Protein AF-A0A5E4B3Q3-F1 (afdb_monomer)

Secondary structure (DSSP, 8-state):
---SGGGS-----------SSTT--EEE-TTT--EEESSTTT--THHHHSPP--GGGTTTS--GGGEEEPPP------------------------SSSSTTTT-SEEE-PPP-TT---EEEEE-TTSTTTTHHHHHHHHHHHS-GGGEEETTTS-HHHHHHHHTT-TT-EEEEE-STTS---

pLDDT: mean 72.69, std 21.36, range [29.62, 97.56]

Foldseek 3Di:
DDDDPPPQPPPPPPPPPPDPDPAFDWDAHLQQRDIWGPDPVGDDVVVVVDDDCSHPCNQAAQDPVQKAFDDQPPPPDPDDDDDDDDDDDDDDDDPPDPPVLCNPDRIAGHDDDDPSHQHEAEEFACPADPRCSVVVQVVCVRHYPNLRYHHCVPDNCVVSCSRCVPPPNYHYYYDHDPPRDDD

Radius of gyration: 22.4 Å; Cα contacts (8 Å, |Δi|>4): 196; chains: 1; bounding box: 70×51×52 Å

InterPro domains:
  IPR001206 Diacylglycerol kinase, catalytic domain [PF00781] (119-182)
  IPR001206 Diacylglycerol kinase, catalytic domain [PS50146] (115-183)
  IPR001206 Diacylglycerol kinase, catalytic domain [SM00046] (119-183)
  IPR016064 NAD kinase/diacylglycerol kinase-like domain superfamily [SSF111331] (117-181)
  IPR017438 Inorganic polyphosphate/ATP-NAD kinase, N-terminal [G3DSA:3.40.50.10330] (116-183)
  IPR037607 Diacylglycerol kinase [PTHR11255] (15-182)

Mean predicted aligned error: 14.37 Å

Solvent-accessible surface area (backbone atoms only — not comparable to full-atom values): 11992 Å² total; per-residue (Å²): 144,84,85,79,74,80,74,75,68,63,77,65,83,78,78,77,76,91,59,100,58,102,79,77,58,65,53,62,42,82,59,48,64,53,68,42,51,71,41,80,94,69,42,63,68,68,75,70,73,51,82,82,74,33,38,98,51,38,44,35,36,68,55,75,88,28,56,43,74,49,79,78,81,81,79,74,77,94,76,79,91,75,92,80,90,82,90,83,91,76,94,73,86,84,90,69,81,68,74,70,83,55,78,81,51,69,54,46,64,54,71,75,95,51,94,81,42,41,30,49,39,37,38,26,29,37,76,24,74,86,52,47,22,49,58,52,46,52,51,47,40,54,72,37,41,54,92,35,50,42,51,53,82,82,47,66,67,65,65,58,51,64,55,47,64,80,43,68,63,61,40,79,46,80,47,56,46,95,78,69,73,74,135

Nearest PDB structures (foldseek):
  6b91-assembly1_A  TM=2.493E-01  e=7.897E+00  Homo sapiens

Organism: Marmota monax (NCBI:txid9995)

Sequence (183 aa):
MNGKRKKYLRMGFQQKFSFHSKEIVAISCSWCKQAFHNKVTCFMLHHIEEPCSLGAHAAVIVPPTWIIKVKKPQNSLKASNRKKKRTSFKRKASKRGTEQENKGRPFVIKPISSPLMKPLLVFVNPKSGGNQGTKVLQMFMWYLNPRQVFDLSQEGPKDALELYRKVPNLRILACGGDGTVGP

Structure (mmCIF, N/CA/C/O backbone):
data_AF-A0A5E4B3Q3-F1
#
_entry.id   AF-A0A5E4B3Q3-F1
#
loop_
_atom_site.group_PDB
_atom_site.id
_atom_site.type_symbol
_atom_site.label_atom_id
_atom_site.label_alt_id
_atom_site.label_comp_id
_atom_site.label_asym_id
_atom_site.label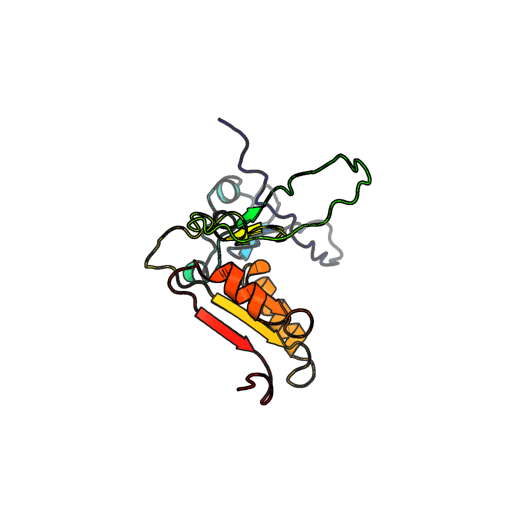_entity_id
_atom_site.label_seq_id
_atom_site.pdbx_PDB_ins_code
_atom_site.Cartn_x
_atom_site.Cartn_y
_atom_site.Cartn_z
_atom_site.occupancy
_atom_site.B_iso_or_equiv
_atom_site.auth_seq_id
_atom_site.auth_comp_id
_atom_site.auth_asym_id
_atom_site.auth_atom_id
_atom_site.pdbx_PDB_model_num
ATOM 1 N N . MET A 1 1 ? -8.711 11.446 -29.517 1.00 32.00 1 MET A N 1
ATOM 2 C CA . MET A 1 1 ? -8.702 10.582 -28.308 1.00 32.00 1 MET A CA 1
ATOM 3 C C . MET A 1 1 ? -7.276 10.197 -27.879 1.00 32.00 1 MET A C 1
ATOM 5 O O . MET A 1 1 ? -7.030 9.064 -27.494 1.00 32.00 1 MET A O 1
ATOM 9 N N . ASN A 1 2 ? -6.343 11.156 -27.846 1.00 30.94 2 ASN A N 1
ATOM 10 C CA . ASN A 1 2 ? -4.940 10.940 -27.475 1.00 30.94 2 ASN A CA 1
ATOM 11 C C . ASN A 1 2 ? -4.611 11.827 -26.270 1.00 30.94 2 ASN A C 1
ATOM 13 O O . ASN A 1 2 ? -4.795 13.035 -26.355 1.00 30.94 2 ASN A O 1
ATOM 17 N N . GLY A 1 3 ? -4.177 11.257 -25.137 1.00 29.62 3 GLY A N 1
ATOM 18 C CA . GLY A 1 3 ? -3.727 12.098 -24.013 1.00 29.62 3 GLY A CA 1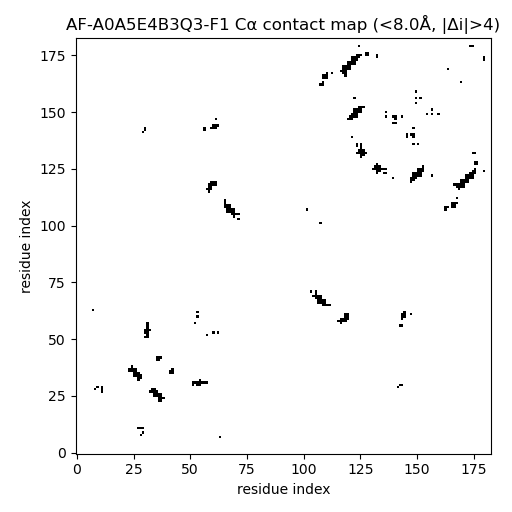
ATOM 19 C C . GLY A 1 3 ? -3.746 11.529 -22.591 1.00 29.62 3 GLY A C 1
ATOM 20 O O . GLY A 1 3 ? -3.470 12.279 -21.659 1.00 29.62 3 GLY A O 1
ATOM 21 N N . LYS A 1 4 ? -4.050 10.243 -22.354 1.00 35.03 4 LYS A N 1
ATOM 22 C CA . LYS A 1 4 ? -4.110 9.704 -20.971 1.00 35.03 4 LYS A CA 1
ATOM 23 C C . LYS A 1 4 ? -2.884 8.901 -20.504 1.00 35.03 4 LYS A C 1
ATOM 25 O O . LYS A 1 4 ? -2.822 8.566 -19.325 1.00 35.03 4 LYS A O 1
ATOM 30 N N . ARG A 1 5 ? -1.885 8.628 -21.356 1.00 45.47 5 ARG A N 1
ATOM 31 C CA . ARG A 1 5 ? -0.799 7.673 -21.026 1.00 45.47 5 ARG A CA 1
ATOM 32 C C . ARG A 1 5 ? 0.439 8.249 -20.320 1.00 45.47 5 ARG A C 1
ATOM 34 O O . ARG A 1 5 ? 1.125 7.501 -19.641 1.00 45.47 5 ARG A O 1
ATOM 41 N N . LYS A 1 6 ? 0.691 9.566 -20.341 1.00 34.88 6 LYS A N 1
ATOM 42 C CA . LYS A 1 6 ? 1.879 10.152 -19.666 1.00 34.88 6 LYS A CA 1
ATOM 43 C C . LYS A 1 6 ? 1.815 10.185 -18.126 1.00 34.88 6 LYS A C 1
ATOM 45 O O . LYS A 1 6 ? 2.775 10.605 -17.494 1.00 34.88 6 LYS A O 1
ATOM 50 N N . LYS A 1 7 ? 0.706 9.779 -17.490 1.00 39.47 7 LYS A N 1
ATOM 51 C CA . LYS A 1 7 ? 0.458 10.069 -16.059 1.00 39.47 7 LYS A CA 1
ATOM 52 C C . LYS A 1 7 ? 0.839 8.961 -15.070 1.00 39.47 7 LYS A C 1
ATOM 54 O O . LYS A 1 7 ? 0.778 9.209 -13.868 1.00 39.47 7 LYS A O 1
ATOM 59 N N . TYR A 1 8 ? 1.220 7.777 -15.550 1.00 42.59 8 TYR A N 1
ATOM 60 C CA . TYR A 1 8 ? 1.572 6.636 -14.688 1.00 42.59 8 TYR A CA 1
ATOM 61 C C . TYR A 1 8 ? 3.045 6.234 -14.739 1.00 42.59 8 TYR A C 1
ATOM 63 O O . TYR A 1 8 ? 3.468 5.419 -13.922 1.00 42.59 8 TYR A O 1
ATOM 71 N N . LEU A 1 9 ? 3.845 6.893 -15.582 1.00 39.56 9 LEU A N 1
ATOM 72 C CA . LEU A 1 9 ? 5.272 7.024 -15.327 1.00 39.56 9 LEU A CA 1
ATOM 73 C C . LEU A 1 9 ? 5.415 8.000 -14.151 1.00 39.56 9 LEU A C 1
ATOM 75 O O . LEU A 1 9 ? 5.628 9.200 -14.325 1.00 39.56 9 LEU A O 1
ATOM 79 N N . ARG A 1 10 ? 5.196 7.519 -12.921 1.00 40.25 10 ARG A N 1
ATOM 80 C CA . ARG A 1 10 ? 5.721 8.244 -11.765 1.00 40.25 10 ARG A CA 1
ATOM 81 C C . ARG A 1 10 ? 7.220 8.297 -12.026 1.00 40.25 10 ARG A C 1
ATOM 83 O O . ARG A 1 10 ? 7.813 7.235 -12.200 1.00 40.25 10 ARG A O 1
ATOM 90 N N . MET A 1 11 ? 7.785 9.504 -12.139 1.00 37.53 11 MET A N 1
ATOM 91 C CA . MET A 1 11 ? 9.234 9.679 -12.164 1.00 37.53 11 MET A CA 1
ATOM 92 C C . MET A 1 11 ? 9.794 8.763 -11.090 1.00 37.53 11 MET A C 1
ATOM 94 O O . MET A 1 11 ? 9.414 8.886 -9.919 1.00 37.53 11 MET A O 1
ATOM 98 N N . GLY A 1 12 ? 10.579 7.781 -11.530 1.00 33.81 12 GLY A N 1
ATOM 99 C CA . GLY A 1 12 ? 11.264 6.882 -10.631 1.00 33.81 12 GLY A CA 1
ATOM 100 C C . GLY A 1 12 ? 11.937 7.737 -9.575 1.00 33.81 12 GLY A C 1
ATOM 101 O O . GLY A 1 12 ? 12.500 8.792 -9.878 1.00 33.81 12 GLY A O 1
ATOM 102 N N . PHE A 1 13 ? 11.823 7.301 -8.328 1.00 37.91 13 PHE A N 1
ATOM 103 C CA . PHE A 1 13 ? 12.789 7.669 -7.315 1.00 37.91 13 PHE A CA 1
ATOM 104 C C . PHE A 1 13 ? 14.156 7.425 -7.962 1.00 37.91 13 PHE A C 1
ATOM 106 O O . PHE A 1 13 ? 14.503 6.273 -8.223 1.00 37.91 13 PHE A O 1
ATOM 113 N N . GLN A 1 14 ? 14.840 8.495 -8.383 1.00 34.84 14 GLN A N 1
ATOM 114 C CA . GLN A 1 14 ? 16.158 8.374 -8.982 1.00 34.84 14 GLN A CA 1
ATOM 115 C C . GLN A 1 14 ? 17.069 7.874 -7.872 1.00 34.84 14 GLN A C 1
ATOM 117 O O . GLN A 1 14 ? 17.613 8.663 -7.103 1.00 34.84 14 GLN A O 1
ATOM 122 N N . GLN A 1 15 ? 17.229 6.558 -7.769 1.00 42.34 15 GLN A N 1
ATOM 123 C CA . GLN A 1 15 ? 18.429 6.023 -7.162 1.00 42.34 15 GLN A CA 1
ATOM 124 C C . GLN A 1 15 ? 19.555 6.362 -8.131 1.00 42.34 15 GLN A C 1
ATOM 126 O O . GLN A 1 15 ? 19.786 5.675 -9.124 1.00 42.34 15 GLN A O 1
ATOM 131 N N . LYS A 1 16 ? 20.184 7.513 -7.880 1.00 31.38 16 LYS A N 1
ATOM 132 C CA . LYS A 1 16 ? 21.461 7.878 -8.476 1.00 31.38 16 LYS A CA 1
ATOM 133 C C . LYS A 1 16 ? 22.477 6.869 -7.957 1.00 31.38 16 LYS A C 1
ATOM 135 O O . LYS A 1 16 ? 23.028 7.043 -6.874 1.00 31.38 16 LYS A O 1
ATOM 140 N N . PHE A 1 17 ? 22.687 5.795 -8.703 1.00 39.31 17 PHE A N 1
ATOM 141 C CA . PHE A 1 17 ? 23.877 4.989 -8.520 1.00 39.31 17 PHE A CA 1
ATOM 142 C C . PHE A 1 17 ? 25.062 5.842 -8.981 1.00 39.31 17 PHE A C 1
ATOM 144 O O . PHE A 1 17 ? 25.150 6.214 -10.150 1.00 39.31 17 PHE A O 1
ATOM 151 N N . SER A 1 18 ? 25.923 6.230 -8.040 1.00 36.22 18 SER A N 1
ATOM 152 C CA . SER A 1 18 ? 27.172 6.925 -8.343 1.00 36.22 18 SER A CA 1
ATOM 153 C C . SER A 1 18 ? 28.165 5.901 -8.889 1.00 36.22 18 SER A C 1
ATOM 155 O O . SER A 1 18 ? 28.962 5.341 -8.142 1.00 36.22 18 SER A O 1
ATOM 157 N N . PHE A 1 19 ? 28.072 5.606 -10.185 1.00 40.09 19 PHE A N 1
ATOM 158 C CA . PHE A 1 19 ? 29.111 4.882 -10.909 1.00 40.09 19 PHE A CA 1
ATOM 159 C C . PHE A 1 19 ? 29.899 5.872 -11.764 1.00 40.09 19 PHE A C 1
ATOM 161 O O . PHE A 1 19 ? 29.334 6.753 -12.408 1.00 40.09 19 PHE A O 1
ATOM 168 N N . HIS A 1 20 ? 31.221 5.719 -11.757 1.00 43.81 20 HIS A N 1
ATOM 169 C CA . HIS A 1 20 ? 32.193 6.565 -12.456 1.00 43.81 20 HIS A CA 1
ATOM 170 C C . HIS A 1 20 ? 32.170 6.422 -13.998 1.00 43.81 20 HIS A C 1
ATOM 172 O O . HIS A 1 20 ? 33.133 6.779 -14.669 1.00 43.81 20 HIS A O 1
ATOM 178 N N . SER A 1 21 ? 31.072 5.952 -14.595 1.00 45.47 21 SER A N 1
ATOM 179 C CA . SER A 1 21 ? 30.890 5.873 -16.047 1.00 45.47 21 SER A CA 1
ATOM 180 C C . SER A 1 21 ? 29.489 6.354 -16.441 1.00 45.47 21 SER A C 1
ATOM 182 O O . SER A 1 21 ? 28.465 5.866 -15.967 1.00 45.47 21 SER A O 1
ATOM 184 N N . LYS A 1 22 ? 29.432 7.361 -17.318 1.00 53.50 22 LYS A N 1
ATOM 185 C CA . LYS A 1 22 ? 28.210 8.075 -17.738 1.00 53.50 22 LYS A CA 1
ATOM 186 C C . LYS A 1 22 ? 27.281 7.272 -18.679 1.00 53.50 22 LYS A C 1
ATOM 188 O O . LYS A 1 22 ? 26.536 7.883 -19.435 1.00 53.50 22 LYS A O 1
ATOM 193 N N . GLU A 1 23 ? 27.277 5.937 -18.656 1.00 52.97 23 GLU A N 1
ATOM 194 C CA . GLU A 1 23 ? 26.640 5.140 -19.729 1.00 52.97 23 GLU A CA 1
ATOM 195 C C . GLU A 1 23 ? 25.655 4.039 -19.309 1.00 52.97 23 GLU A C 1
ATOM 197 O O . GLU A 1 23 ? 25.246 3.235 -20.144 1.00 52.97 23 GLU A O 1
ATOM 202 N N . ILE A 1 24 ? 25.168 4.017 -18.066 1.00 52.38 24 ILE A N 1
ATOM 203 C CA . ILE A 1 24 ? 24.063 3.110 -17.704 1.00 52.38 24 ILE A CA 1
ATOM 204 C C . ILE A 1 24 ? 22.918 3.909 -17.093 1.00 52.38 24 ILE A C 1
ATOM 206 O O . ILE A 1 24 ? 22.708 3.947 -15.883 1.00 52.38 24 ILE A O 1
ATOM 210 N N . VAL A 1 25 ? 22.144 4.564 -17.957 1.00 62.56 25 VAL A N 1
ATOM 211 C CA . VAL A 1 25 ? 20.796 5.002 -17.592 1.00 62.56 25 VAL A CA 1
ATOM 212 C C . VAL A 1 25 ? 19.892 3.786 -17.807 1.00 62.56 25 VAL A C 1
ATOM 214 O O . VAL A 1 25 ? 19.835 3.249 -18.907 1.00 62.56 25 VAL A O 1
ATOM 217 N N . ALA A 1 26 ? 19.228 3.287 -16.768 1.00 68.44 26 ALA A N 1
ATOM 218 C CA . ALA A 1 26 ? 18.241 2.215 -16.888 1.00 68.44 26 ALA A CA 1
ATOM 219 C C . ALA A 1 26 ? 16.840 2.788 -16.660 1.00 68.44 26 ALA A C 1
ATOM 221 O O . ALA A 1 26 ? 16.635 3.598 -15.752 1.00 68.44 26 A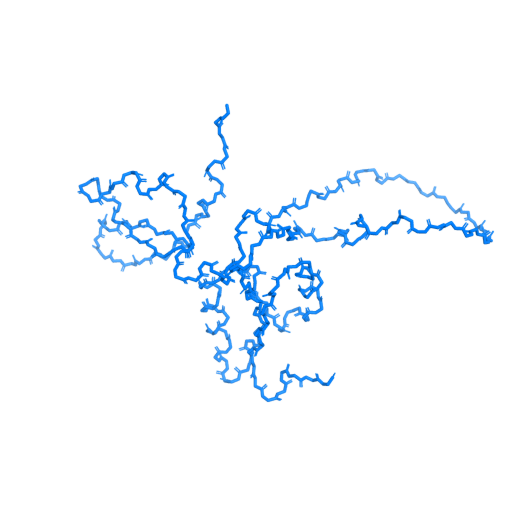LA A O 1
ATOM 222 N N . ILE A 1 27 ? 15.871 2.375 -17.475 1.00 79.12 27 ILE A N 1
ATOM 223 C CA . ILE A 1 27 ? 14.455 2.677 -17.245 1.00 79.12 27 ILE A CA 1
ATOM 224 C C . ILE A 1 27 ? 13.847 1.481 -16.525 1.00 79.12 27 ILE A C 1
ATOM 226 O O . ILE A 1 27 ? 13.882 0.370 -17.046 1.00 79.12 27 ILE A O 1
ATOM 230 N N . SER A 1 28 ? 13.280 1.702 -15.339 1.00 84.06 28 SER A N 1
ATOM 231 C CA . SER A 1 28 ? 12.615 0.658 -14.560 1.00 84.06 28 SER A CA 1
ATOM 232 C C . SER A 1 28 ? 11.149 0.987 -14.297 1.00 84.06 28 SER A C 1
ATOM 234 O O . SER A 1 28 ? 10.775 2.126 -13.996 1.00 84.06 28 SER A O 1
ATOM 236 N N . CYS A 1 29 ? 10.290 -0.025 -14.402 1.00 84.81 29 CYS A N 1
ATOM 237 C CA . CYS A 1 29 ? 8.883 0.114 -14.059 1.00 84.81 29 CYS A CA 1
ATOM 238 C C . CYS A 1 29 ? 8.686 -0.050 -12.550 1.00 84.81 29 CYS A C 1
ATOM 240 O O . CYS A 1 29 ? 9.024 -1.079 -11.964 1.00 84.81 29 CYS A O 1
ATOM 242 N N . SER A 1 30 ? 8.056 0.937 -11.909 1.00 84.50 30 SER A N 1
ATOM 243 C CA . SER A 1 30 ? 7.796 0.890 -10.466 1.00 84.50 30 SER A CA 1
ATOM 244 C C . SER A 1 30 ? 6.855 -0.242 -10.037 1.00 84.50 30 SER A C 1
ATOM 246 O O . SER A 1 30 ? 6.865 -0.580 -8.859 1.00 84.50 30 SER A O 1
ATOM 248 N N . TRP A 1 31 ? 6.074 -0.829 -10.949 1.00 87.19 31 TRP A N 1
ATOM 249 C CA . TRP A 1 31 ? 5.088 -1.869 -10.636 1.00 87.19 31 TRP A CA 1
ATOM 250 C C . TRP A 1 31 ? 5.607 -3.272 -10.947 1.00 87.19 31 TRP A C 1
ATOM 252 O O . TRP A 1 31 ? 5.830 -4.048 -10.026 1.00 87.19 31 TRP A O 1
ATOM 262 N N . CYS A 1 32 ? 5.874 -3.581 -12.222 1.00 87.25 32 CYS A N 1
ATOM 263 C CA . CYS A 1 32 ? 6.339 -4.915 -12.621 1.00 87.25 32 CYS A CA 1
ATOM 264 C C . CYS A 1 32 ? 7.832 -5.167 -12.372 1.00 87.25 32 CYS A C 1
ATOM 266 O O . CYS A 1 32 ? 8.278 -6.296 -12.539 1.00 87.25 32 CYS A O 1
ATOM 268 N N . LYS A 1 33 ? 8.601 -4.138 -11.988 1.00 87.12 33 LYS A N 1
ATOM 269 C CA . LYS A 1 33 ? 10.044 -4.202 -11.686 1.00 87.12 33 LYS A CA 1
ATOM 270 C C . LYS A 1 33 ? 10.958 -4.574 -12.854 1.00 87.12 33 LYS A C 1
ATOM 272 O O . LYS A 1 33 ? 12.163 -4.666 -12.655 1.00 87.12 33 LYS A O 1
ATOM 277 N N . GLN A 1 34 ? 10.422 -4.711 -14.064 1.00 84.38 34 GLN A N 1
ATOM 278 C CA . GLN A 1 34 ? 11.239 -4.848 -15.266 1.00 84.38 34 GLN A CA 1
ATOM 279 C C . GLN A 1 34 ? 12.114 -3.605 -15.444 1.00 84.38 34 GLN A C 1
ATOM 281 O O . GLN A 1 34 ? 11.654 -2.475 -15.231 1.00 84.38 34 GLN A O 1
ATOM 286 N N . ALA A 1 35 ? 13.368 -3.833 -15.816 1.00 83.75 35 ALA A N 1
ATOM 287 C CA . ALA A 1 35 ? 14.356 -2.804 -16.077 1.00 83.75 35 ALA A CA 1
ATOM 288 C C . ALA A 1 35 ? 14.960 -3.027 -17.462 1.00 83.75 35 ALA A C 1
ATOM 290 O O . ALA A 1 35 ? 15.247 -4.158 -17.849 1.00 83.75 35 ALA A O 1
ATOM 291 N N . PHE A 1 36 ? 15.151 -1.934 -18.190 1.00 80.12 36 PHE A N 1
ATOM 292 C CA . PHE A 1 36 ? 15.695 -1.930 -19.540 1.00 80.12 36 PHE A CA 1
ATOM 293 C C . PHE A 1 36 ? 16.858 -0.949 -19.614 1.00 80.12 36 PHE A C 1
ATOM 295 O O . PHE A 1 36 ? 16.824 0.119 -18.993 1.00 80.12 36 PHE A O 1
ATOM 302 N N . HIS A 1 37 ? 17.879 -1.282 -20.398 1.00 78.81 37 HIS A N 1
ATOM 303 C CA . HIS A 1 37 ? 18.958 -0.347 -20.694 1.00 78.81 37 HIS A CA 1
ATOM 304 C C . HIS A 1 37 ? 18.436 0.783 -21.584 1.00 78.81 37 HIS A C 1
ATOM 306 O O . HIS A 1 37 ? 17.830 0.527 -22.620 1.00 78.81 37 HIS A O 1
ATOM 312 N N . ASN A 1 38 ? 18.704 2.035 -21.216 1.00 71.94 38 ASN A N 1
ATOM 313 C CA . ASN A 1 38 ? 18.340 3.228 -21.989 1.00 71.94 38 ASN A CA 1
ATOM 314 C C . ASN A 1 38 ? 19.350 3.499 -23.124 1.00 71.94 38 ASN A C 1
ATOM 316 O O . ASN A 1 38 ? 19.764 4.637 -23.344 1.00 71.94 38 ASN A O 1
ATOM 320 N N . LYS A 1 39 ? 19.813 2.443 -23.801 1.00 73.25 39 LYS A N 1
ATOM 321 C CA . LYS A 1 39 ? 20.693 2.528 -24.973 1.00 73.25 39 LYS A CA 1
ATOM 322 C C . LYS A 1 39 ? 19.918 2.010 -26.169 1.00 73.25 39 LYS A C 1
ATOM 324 O O . LYS A 1 39 ? 19.396 0.905 -26.105 1.00 73.25 39 LYS A O 1
ATOM 329 N N . VAL A 1 40 ? 19.876 2.781 -27.253 1.00 70.88 40 VAL A N 1
ATOM 330 C CA . VAL A 1 40 ? 19.057 2.505 -28.452 1.00 70.88 40 VAL A CA 1
ATOM 331 C C . VAL A 1 40 ? 19.235 1.074 -28.983 1.00 70.88 40 VAL A C 1
ATOM 333 O O . VAL A 1 40 ? 18.267 0.459 -29.408 1.00 70.88 40 VAL A O 1
ATOM 336 N N . THR A 1 41 ? 20.435 0.497 -28.871 1.00 69.00 41 THR A N 1
ATOM 337 C CA . THR A 1 41 ? 20.751 -0.878 -29.307 1.00 69.00 41 THR A CA 1
ATOM 338 C C . THR A 1 41 ? 20.077 -1.980 -28.487 1.00 69.00 41 THR A C 1
ATOM 340 O O . THR A 1 41 ? 19.960 -3.107 -28.950 1.00 69.00 41 THR A O 1
ATOM 343 N N . CYS A 1 42 ? 19.665 -1.682 -27.258 1.00 65.62 42 CYS A N 1
ATOM 344 C CA . CYS A 1 42 ? 19.029 -2.625 -26.334 1.00 65.62 42 CYS A CA 1
ATOM 345 C C . CYS A 1 42 ? 17.635 -2.149 -25.887 1.00 65.62 42 CYS A C 1
ATOM 347 O O . CYS A 1 42 ? 16.971 -2.818 -25.096 1.00 65.62 42 CYS A O 1
ATOM 349 N N . PHE A 1 43 ? 17.204 -0.981 -26.363 1.00 71.06 43 PHE A N 1
ATOM 350 C CA . PHE A 1 43 ? 15.998 -0.293 -25.933 1.00 71.06 43 PHE A CA 1
ATOM 351 C C . PHE A 1 43 ? 14.893 -0.465 -26.971 1.00 71.06 43 PHE A C 1
ATOM 353 O O . PHE A 1 43 ? 14.802 0.288 -27.939 1.00 71.06 43 PHE A O 1
ATOM 360 N N . MET A 1 44 ? 14.028 -1.455 -26.761 1.00 65.94 44 MET A N 1
ATOM 361 C CA . MET A 1 44 ? 12.842 -1.628 -27.596 1.00 65.94 44 MET A CA 1
ATOM 362 C C . MET A 1 44 ? 11.704 -0.757 -27.066 1.00 65.94 44 MET A C 1
ATOM 364 O O . MET A 1 44 ? 11.110 -1.058 -26.031 1.00 65.94 44 MET A O 1
ATOM 368 N N . LEU A 1 45 ? 11.391 0.320 -27.795 1.00 67.06 45 LEU A N 1
ATOM 369 C CA . LEU A 1 45 ? 10.341 1.284 -27.438 1.00 67.06 45 LEU A CA 1
ATOM 370 C C . LEU A 1 45 ? 8.981 0.602 -27.185 1.00 67.06 45 LEU A C 1
ATOM 372 O O . LEU A 1 45 ? 8.242 1.012 -26.293 1.00 67.06 45 LEU A O 1
ATOM 376 N N . HIS A 1 46 ? 8.691 -0.479 -27.918 1.00 63.97 46 HIS A N 1
ATOM 377 C CA . HIS A 1 46 ? 7.438 -1.234 -27.821 1.00 63.97 46 HIS A CA 1
ATOM 378 C C . HIS A 1 46 ? 7.166 -1.765 -26.402 1.00 63.97 46 HIS A C 1
ATOM 380 O O . HIS A 1 46 ? 6.030 -1.736 -25.935 1.00 63.97 46 HIS A O 1
ATOM 386 N N . HIS A 1 47 ? 8.212 -2.143 -25.656 1.00 66.00 47 HIS A N 1
ATOM 387 C CA . HIS A 1 47 ? 8.075 -2.621 -24.274 1.00 66.00 47 HIS A CA 1
ATOM 388 C C . HIS A 1 47 ? 7.608 -1.535 -23.288 1.00 66.00 47 HIS A C 1
ATOM 390 O O . HIS A 1 47 ? 7.146 -1.851 -22.194 1.00 66.00 47 HIS A O 1
ATOM 396 N N . ILE A 1 48 ? 7.721 -0.250 -23.646 1.00 67.50 48 ILE A N 1
ATOM 397 C CA . ILE A 1 48 ? 7.225 0.872 -22.829 1.00 67.50 48 ILE A CA 1
ATOM 398 C C . ILE A 1 48 ? 5.790 1.251 -23.205 1.00 67.50 48 ILE A C 1
ATOM 400 O O . ILE A 1 48 ? 5.069 1.832 -22.388 1.00 67.50 48 ILE A O 1
ATOM 404 N N . GLU A 1 49 ? 5.363 0.946 -24.428 1.00 68.38 49 GLU A N 1
ATOM 405 C CA . GLU A 1 49 ? 4.014 1.261 -24.900 1.00 68.38 49 GLU A CA 1
ATOM 406 C C . GLU A 1 49 ? 2.965 0.252 -24.423 1.00 68.38 49 GLU A C 1
ATOM 408 O O . GLU A 1 49 ? 1.779 0.597 -24.318 1.00 68.38 49 GLU A O 1
ATOM 413 N N . GLU A 1 50 ? 3.400 -0.961 -24.082 1.00 76.88 50 GLU A N 1
ATOM 414 C CA . GLU A 1 50 ? 2.544 -2.008 -23.543 1.00 76.88 50 GLU A CA 1
ATOM 415 C C . GLU A 1 50 ? 2.011 -1.687 -22.135 1.00 76.88 50 GLU A C 1
ATOM 417 O O . GLU A 1 50 ? 2.690 -1.080 -21.296 1.00 76.88 50 GLU A O 1
ATOM 422 N N . PRO A 1 51 ? 0.762 -2.088 -21.834 1.00 79.88 51 PRO A N 1
ATOM 423 C CA . PRO A 1 51 ? 0.205 -1.914 -20.505 1.00 79.88 51 PRO A CA 1
ATOM 424 C C . PRO A 1 51 ? 0.980 -2.764 -19.492 1.00 79.88 51 PRO A C 1
ATOM 426 O O . PRO A 1 51 ? 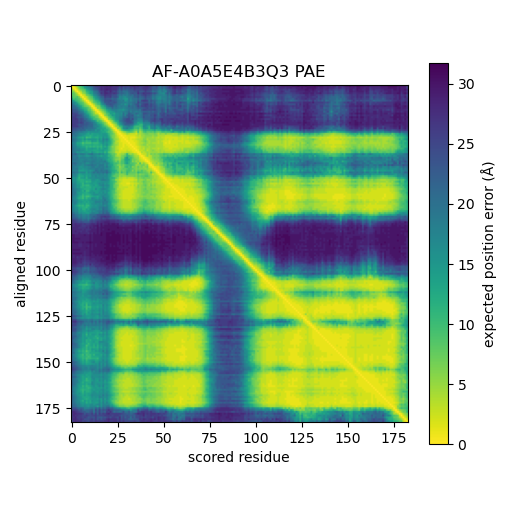1.122 -3.973 -19.638 1.00 79.88 51 PRO A O 1
ATOM 429 N N . CYS A 1 52 ? 1.437 -2.133 -18.410 1.00 85.88 52 CYS A N 1
ATOM 430 C CA . CYS A 1 52 ? 2.122 -2.847 -17.340 1.00 85.88 52 CYS A CA 1
ATOM 431 C C . CYS A 1 52 ? 1.204 -3.905 -16.703 1.00 85.88 52 CYS A C 1
ATOM 433 O O . CYS A 1 52 ? 0.133 -3.579 -16.191 1.00 85.88 52 CYS A O 1
ATOM 435 N N . SER A 1 53 ? 1.682 -5.148 -16.640 1.00 88.62 53 SER A N 1
ATOM 436 C CA . SER A 1 53 ? 0.997 -6.282 -16.007 1.00 88.62 53 SER A CA 1
ATOM 437 C C . SER A 1 53 ? 1.049 -6.280 -14.473 1.00 88.62 53 SER A C 1
ATOM 439 O O . SER A 1 53 ? 0.572 -7.220 -13.852 1.00 88.62 53 SER A O 1
ATOM 441 N N . LEU A 1 54 ? 1.663 -5.263 -13.849 1.00 87.94 54 LEU A N 1
ATOM 442 C CA . LEU A 1 54 ? 1.984 -5.184 -12.411 1.00 87.94 54 LEU A CA 1
ATOM 443 C C . LEU A 1 54 ? 2.952 -6.276 -11.896 1.00 87.94 54 LEU A C 1
ATOM 445 O O . LEU A 1 54 ? 3.351 -6.232 -10.734 1.00 87.94 54 LEU A O 1
ATOM 449 N N . GLY A 1 55 ? 3.402 -7.195 -12.757 1.00 90.75 55 GLY A N 1
ATOM 450 C CA . GLY A 1 55 ? 4.403 -8.219 -12.445 1.00 90.75 55 GLY A CA 1
ATOM 451 C C . GLY A 1 55 ? 3.904 -9.313 -11.496 1.00 90.75 55 GLY A C 1
ATOM 452 O O . GLY A 1 55 ? 2.706 -9.537 -11.353 1.00 90.75 55 GLY A O 1
ATOM 453 N N . ALA A 1 56 ? 4.838 -9.994 -10.824 1.00 91.88 56 ALA A N 1
ATOM 454 C CA . ALA A 1 56 ? 4.554 -11.160 -9.976 1.00 91.88 56 ALA A CA 1
ATOM 455 C C . ALA A 1 56 ? 3.550 -10.888 -8.836 1.00 91.88 56 ALA A C 1
ATOM 457 O O . ALA A 1 56 ? 2.836 -11.786 -8.403 1.00 91.88 56 ALA A O 1
ATOM 458 N N . HIS A 1 57 ? 3.461 -9.638 -8.372 1.00 92.88 57 HIS A N 1
ATOM 459 C CA . HIS A 1 57 ? 2.593 -9.234 -7.263 1.00 92.88 57 HIS A CA 1
ATOM 460 C C . HIS A 1 57 ? 1.267 -8.599 -7.724 1.00 92.88 57 HIS A C 1
ATOM 462 O O . HIS A 1 57 ? 0.561 -7.993 -6.916 1.00 92.88 57 HIS A O 1
ATOM 468 N N . ALA A 1 58 ? 0.895 -8.732 -9.002 1.00 92.69 58 ALA A N 1
ATOM 469 C CA . ALA A 1 58 ? -0.295 -8.098 -9.577 1.00 92.69 58 ALA A CA 1
ATOM 470 C C . ALA A 1 58 ? -1.587 -8.344 -8.778 1.00 92.69 58 ALA A C 1
ATOM 472 O O . ALA A 1 58 ? -2.385 -7.427 -8.599 1.00 92.69 58 ALA A O 1
ATOM 473 N N . ALA A 1 59 ? -1.773 -9.559 -8.252 1.00 93.88 59 ALA A N 1
ATOM 474 C CA . ALA A 1 59 ? -2.981 -9.941 -7.519 1.00 93.88 59 ALA A CA 1
ATOM 475 C C . ALA A 1 59 ? -3.160 -9.196 -6.184 1.00 93.88 59 ALA A C 1
ATOM 477 O O . ALA A 1 59 ? -4.290 -9.067 -5.710 1.00 93.88 59 ALA A O 1
ATOM 478 N N . VAL A 1 60 ? -2.068 -8.713 -5.580 1.00 95.38 60 VAL A N 1
ATOM 479 C CA . VAL A 1 60 ? -2.076 -8.069 -4.255 1.00 95.38 60 VAL A CA 1
ATOM 480 C C . VAL A 1 60 ? -1.883 -6.551 -4.317 1.00 95.38 60 VAL A C 1
ATOM 482 O O . VAL A 1 60 ? -2.113 -5.862 -3.323 1.00 95.38 60 VAL A O 1
ATOM 485 N N . ILE A 1 61 ? -1.489 -6.007 -5.470 1.00 94.81 61 ILE A N 1
ATOM 486 C CA . ILE A 1 61 ? -1.311 -4.568 -5.686 1.00 94.81 61 ILE A CA 1
ATOM 487 C C . ILE A 1 61 ? -2.664 -3.919 -5.992 1.00 94.81 61 ILE A C 1
ATOM 489 O O . ILE A 1 61 ? -3.389 -4.366 -6.876 1.00 94.81 61 ILE A O 1
ATOM 493 N N . VAL A 1 62 ? -2.973 -2.803 -5.328 1.00 94.00 62 VAL A N 1
ATOM 494 C CA . VAL A 1 62 ? -4.050 -1.903 -5.752 1.00 94.00 62 VAL A CA 1
ATOM 495 C C . VAL A 1 62 ? -3.574 -1.099 -6.963 1.00 94.00 62 VAL A C 1
ATOM 497 O O . VAL A 1 62 ? -2.680 -0.249 -6.820 1.00 94.00 62 VAL A O 1
ATOM 500 N N . PRO A 1 63 ? -4.165 -1.321 -8.154 1.00 90.25 63 PRO A N 1
ATOM 501 C CA . PRO A 1 63 ? -3.740 -0.646 -9.366 1.00 90.25 63 PRO A CA 1
ATOM 502 C C . PRO A 1 63 ? -3.954 0.871 -9.266 1.00 90.25 63 PRO A C 1
ATOM 504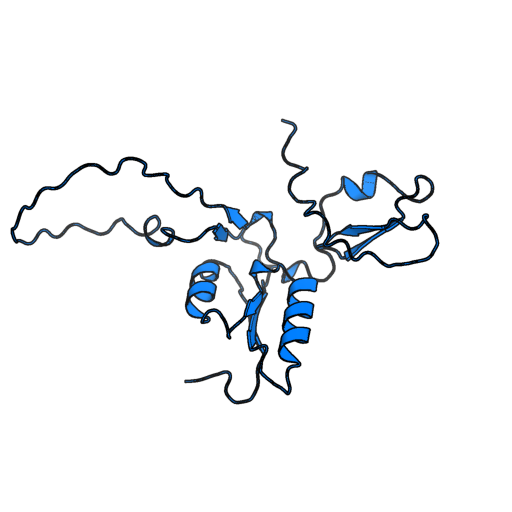 O O . PRO A 1 63 ? -4.953 1.329 -8.701 1.00 90.25 63 PRO A O 1
ATOM 507 N N . PRO A 1 64 ? -3.089 1.691 -9.889 1.00 86.69 64 PRO A N 1
ATOM 508 C CA . PRO A 1 64 ? -3.285 3.141 -9.971 1.00 86.69 64 PRO A CA 1
ATOM 509 C C . PRO A 1 64 ? -4.624 3.566 -10.578 1.00 86.69 64 PRO A C 1
ATOM 511 O O . PRO A 1 64 ? -5.101 4.665 -10.301 1.00 86.69 64 PRO A O 1
ATOM 514 N N . THR A 1 65 ? -5.229 2.710 -11.402 1.00 87.81 65 THR A N 1
ATOM 515 C CA . THR A 1 65 ? -6.542 2.929 -12.021 1.00 87.81 65 THR A CA 1
ATOM 516 C C . THR A 1 65 ? -7.688 2.923 -11.008 1.00 87.81 65 THR A C 1
ATOM 518 O O . THR A 1 65 ? -8.716 3.539 -11.273 1.00 87.81 65 THR A O 1
ATOM 521 N N . TRP A 1 66 ? -7.514 2.303 -9.836 1.00 91.69 66 TRP A N 1
ATOM 522 C CA . TRP A 1 66 ? -8.515 2.304 -8.762 1.00 91.69 66 TRP A CA 1
ATOM 523 C C . TRP A 1 66 ? -8.467 3.575 -7.906 1.00 91.69 66 TRP A C 1
ATOM 525 O O . TRP A 1 66 ? -9.411 3.864 -7.173 1.00 91.69 66 TRP A O 1
ATOM 535 N N . ILE A 1 67 ? -7.381 4.349 -7.976 1.00 91.19 67 ILE A N 1
ATOM 536 C CA . ILE A 1 67 ? -7.168 5.522 -7.124 1.00 91.19 67 ILE A CA 1
ATOM 537 C C . ILE A 1 67 ? -7.683 6.775 -7.824 1.00 91.19 67 ILE A C 1
ATOM 539 O O . ILE A 1 67 ? -7.082 7.281 -8.775 1.00 91.19 67 ILE A O 1
ATOM 543 N N . ILE A 1 68 ? -8.766 7.337 -7.296 1.00 90.75 68 ILE A N 1
ATOM 544 C CA . ILE A 1 68 ? -9.366 8.561 -7.824 1.00 90.75 68 ILE A CA 1
ATOM 545 C C . ILE A 1 68 ? -9.030 9.717 -6.893 1.00 90.75 68 ILE A C 1
ATOM 547 O O . ILE A 1 68 ? -9.443 9.734 -5.736 1.00 90.75 68 ILE A O 1
ATOM 551 N N . LYS A 1 69 ? -8.293 10.709 -7.403 1.00 87.62 69 LYS A N 1
ATOM 552 C CA . LYS A 1 69 ? -8.061 11.964 -6.677 1.00 87.62 69 LYS A CA 1
ATOM 553 C C . LYS A 1 69 ? -9.382 12.709 -6.520 1.00 87.62 69 LYS A C 1
ATOM 555 O O . LYS A 1 69 ? -10.061 12.976 -7.513 1.00 87.62 69 LYS A O 1
ATOM 560 N N . VAL A 1 70 ? -9.718 13.076 -5.290 1.00 85.38 70 VAL A N 1
ATOM 561 C CA . VAL A 1 70 ? -10.906 13.881 -5.006 1.00 85.38 70 VAL A CA 1
ATOM 562 C C . VAL A 1 70 ? -10.510 15.346 -5.160 1.00 85.38 70 VAL A C 1
ATOM 564 O O . VAL A 1 70 ? -9.558 15.812 -4.533 1.00 85.38 70 VAL A O 1
ATOM 567 N N . LYS A 1 71 ? -11.204 16.087 -6.028 1.00 76.94 71 LYS A N 1
ATOM 568 C CA . LYS A 1 71 ? -11.048 17.544 -6.079 1.00 76.94 71 LYS A CA 1
ATOM 569 C C . LYS A 1 71 ? -11.698 18.109 -4.818 1.00 76.94 71 LYS A C 1
ATOM 571 O O . LYS A 1 71 ? -12.887 17.885 -4.607 1.00 76.94 71 LYS A O 1
ATOM 576 N N . LYS A 1 72 ? -10.939 18.828 -3.983 1.00 65.19 72 LYS A N 1
ATOM 577 C CA . LYS A 1 72 ? -11.547 19.614 -2.902 1.00 65.19 72 LYS A CA 1
ATOM 578 C C . LYS A 1 72 ? -12.504 20.623 -3.550 1.00 65.19 72 LYS A C 1
ATOM 580 O O . LYS A 1 72 ? -12.052 21.344 -4.442 1.00 65.19 72 LYS A O 1
ATOM 585 N N . PRO A 1 73 ? -13.783 20.695 -3.147 1.00 57.28 73 PRO A N 1
ATOM 586 C CA . PRO A 1 73 ? -14.604 21.836 -3.510 1.00 57.28 73 PRO A CA 1
ATOM 587 C C . PRO A 1 73 ? -13.937 23.074 -2.905 1.00 57.28 73 PRO A C 1
ATOM 589 O O . PRO A 1 73 ? -13.796 23.189 -1.688 1.00 57.28 73 PRO A O 1
ATOM 592 N N . GLN A 1 74 ? -13.435 23.957 -3.766 1.00 49.44 74 GLN A N 1
ATOM 593 C CA . GLN A 1 74 ? -13.034 25.303 -3.381 1.00 49.44 74 GLN A CA 1
ATOM 594 C C . GLN A 1 74 ? -14.318 26.049 -3.018 1.00 49.44 74 GLN A C 1
ATOM 596 O O . GLN A 1 74 ? -14.922 26.693 -3.867 1.00 49.44 74 GLN A O 1
ATOM 601 N N . ASN A 1 75 ? -14.756 25.947 -1.764 1.00 49.41 75 ASN A N 1
ATOM 602 C CA . ASN A 1 75 ? -15.635 26.966 -1.209 1.00 49.41 75 ASN A CA 1
ATOM 603 C C . ASN A 1 75 ? -14.759 28.192 -0.927 1.00 49.41 75 ASN A C 1
ATOM 605 O O . ASN A 1 75 ? -14.306 28.408 0.198 1.00 49.41 75 ASN A O 1
ATOM 609 N N . SER A 1 76 ? -14.467 28.954 -1.983 1.00 51.31 76 SER A N 1
ATOM 610 C CA . SER A 1 76 ? -14.181 30.373 -1.830 1.00 51.31 76 SER A CA 1
ATOM 611 C C . SER A 1 76 ? -15.457 31.063 -1.334 1.00 51.31 76 SER A C 1
ATOM 613 O O . SER A 1 76 ? -16.560 30.549 -1.509 1.00 51.31 76 SER A O 1
ATOM 615 N N . LEU A 1 77 ? -15.277 32.234 -0.722 1.00 52.06 77 LEU A N 1
ATOM 616 C CA . LEU A 1 77 ? -16.282 33.078 -0.064 1.00 52.06 77 LEU A CA 1
ATOM 617 C C . LEU A 1 77 ? -16.478 32.771 1.428 1.00 52.06 77 LEU A C 1
ATOM 619 O O . LEU A 1 77 ? -17.477 32.223 1.891 1.00 52.06 77 LEU A O 1
ATOM 623 N N . LYS A 1 78 ? -15.511 33.272 2.207 1.00 52.97 78 LYS A N 1
ATOM 624 C CA . LYS A 1 78 ? -15.810 33.902 3.495 1.00 52.97 78 LYS A CA 1
ATOM 625 C C . LYS A 1 78 ? -16.896 34.958 3.249 1.00 52.97 78 LYS A C 1
ATOM 627 O O . LYS A 1 78 ? -16.622 35.954 2.589 1.00 52.97 78 LYS A O 1
ATOM 632 N N . ALA A 1 79 ? -18.097 34.754 3.779 1.00 40.94 79 ALA A N 1
ATOM 633 C CA . ALA A 1 79 ? -19.109 35.799 3.865 1.00 40.94 79 ALA A CA 1
ATOM 634 C C . ALA A 1 79 ? -19.908 35.675 5.171 1.00 40.94 79 ALA A C 1
ATOM 636 O O . ALA A 1 79 ? -20.747 34.799 5.337 1.00 40.94 79 ALA A O 1
ATOM 637 N N . SER A 1 80 ? -19.607 36.631 6.049 1.00 43.50 80 SER A N 1
ATOM 638 C CA . SER A 1 80 ? -20.476 37.308 7.013 1.00 43.50 80 SER A CA 1
ATOM 639 C C . SER A 1 80 ? -21.047 36.581 8.240 1.00 43.50 80 SER A C 1
ATOM 641 O O . SER A 1 80 ? -21.835 35.641 8.178 1.00 43.50 80 SER A O 1
ATOM 643 N N . ASN A 1 81 ? -20.721 37.188 9.384 1.00 48.34 81 ASN A N 1
ATOM 644 C CA . ASN A 1 81 ? -21.535 37.294 10.589 1.00 48.34 81 ASN A CA 1
ATOM 645 C C . ASN A 1 81 ? -23.051 37.282 10.317 1.00 48.34 81 ASN A C 1
ATOM 647 O O . ASN A 1 81 ? -23.554 38.139 9.595 1.00 48.34 81 ASN A O 1
ATOM 651 N N . ARG A 1 82 ? -23.795 36.447 11.053 1.00 43.66 82 ARG A N 1
ATOM 652 C CA . ARG A 1 82 ? -24.957 36.886 11.855 1.00 43.66 82 ARG A CA 1
ATOM 653 C C . ARG A 1 82 ? -25.509 35.739 12.704 1.00 43.66 82 ARG A C 1
ATOM 655 O O . ARG A 1 82 ? -25.915 34.697 12.202 1.00 43.66 82 ARG A O 1
ATOM 662 N N . LYS A 1 83 ? -25.559 35.987 14.017 1.00 47.09 83 LYS A N 1
ATOM 663 C CA . LYS A 1 83 ? -26.365 35.261 15.008 1.00 47.09 83 LYS A CA 1
ATOM 664 C C . LYS A 1 83 ? -27.776 34.978 14.470 1.00 47.09 83 LYS A C 1
ATOM 666 O O . LYS A 1 83 ? -28.444 35.915 14.040 1.00 47.09 83 LYS A O 1
ATOM 671 N N . LYS A 1 84 ? -28.289 33.756 14.664 1.00 38.72 84 LYS A N 1
ATOM 672 C CA . LYS A 1 84 ? -29.694 33.540 15.060 1.00 38.72 84 LYS A CA 1
ATOM 673 C C . LYS A 1 84 ? -29.900 32.184 15.747 1.00 38.72 84 LYS A C 1
ATOM 675 O O . LYS A 1 84 ? -29.605 31.124 15.212 1.00 38.72 84 LYS A O 1
ATOM 680 N N . LYS A 1 85 ? -30.409 32.290 16.973 1.00 42.44 85 LYS A N 1
ATOM 681 C CA . LYS A 1 85 ? -30.914 31.258 17.887 1.00 42.44 85 LYS A CA 1
ATOM 682 C C . LYS A 1 85 ? -32.241 30.700 17.341 1.00 42.44 85 LYS A C 1
ATOM 684 O O . LYS A 1 85 ? -33.061 31.511 16.921 1.00 42.44 85 LYS A O 1
ATOM 689 N N . ARG A 1 86 ? -32.467 29.376 17.436 1.00 43.09 86 ARG A N 1
ATOM 690 C CA . ARG A 1 86 ? -33.678 28.689 17.978 1.00 43.09 86 ARG A CA 1
ATOM 691 C C . ARG A 1 86 ? -33.960 27.304 17.353 1.00 43.09 86 ARG A C 1
ATOM 693 O O . ARG A 1 86 ? -34.174 27.171 16.159 1.00 43.09 86 ARG A O 1
ATOM 700 N N . THR A 1 87 ? -33.974 26.313 18.249 1.00 40.12 87 THR A N 1
ATOM 701 C CA . THR A 1 87 ? -34.918 25.192 18.466 1.00 40.12 87 THR A CA 1
ATOM 702 C C . THR A 1 87 ? -35.815 24.653 17.338 1.00 40.12 87 THR A C 1
ATOM 704 O O . THR A 1 87 ? -36.664 25.367 16.810 1.00 40.12 87 THR A O 1
ATOM 707 N N . SER A 1 88 ? -35.792 23.318 17.231 1.00 41.53 88 SER A N 1
ATOM 708 C CA . SER A 1 88 ? -36.930 22.377 17.138 1.00 41.53 88 SER A CA 1
ATOM 709 C C . SER A 1 88 ? -36.918 21.414 15.945 1.00 41.53 88 SER A C 1
ATOM 711 O O . SER A 1 88 ? -36.453 21.696 14.844 1.00 41.53 88 SER A O 1
ATOM 713 N N . PHE A 1 89 ? -37.388 20.217 16.277 1.00 49.16 89 PHE A N 1
ATOM 714 C CA . PHE A 1 89 ? -37.354 18.948 15.576 1.00 49.16 89 PHE A CA 1
ATOM 715 C C . PHE A 1 89 ? -37.900 18.990 14.143 1.00 49.16 89 PHE A C 1
ATOM 717 O O . PHE A 1 89 ? -39.017 19.437 13.901 1.00 49.16 89 PHE A O 1
ATOM 724 N N . LYS A 1 90 ? -37.164 18.384 13.201 1.00 42.38 90 LYS A N 1
ATOM 725 C CA . LYS A 1 90 ? -37.750 17.882 11.951 1.00 42.38 90 LYS A CA 1
ATOM 726 C C . LYS A 1 90 ? -37.000 16.640 11.470 1.00 42.38 90 LYS A C 1
ATOM 728 O O . LYS A 1 90 ? -35.869 16.720 10.998 1.00 42.38 90 LYS A O 1
ATOM 733 N N . ARG A 1 91 ? -37.651 15.480 11.607 1.00 52.66 91 ARG A N 1
ATOM 734 C CA . ARG A 1 91 ? -37.234 14.212 10.993 1.00 52.66 91 ARG A CA 1
ATOM 735 C C . ARG A 1 91 ? -37.213 14.391 9.469 1.00 52.66 91 ARG A C 1
ATOM 737 O O . ARG A 1 91 ? -38.220 14.789 8.887 1.00 52.66 91 ARG A O 1
ATOM 744 N N . LYS A 1 92 ? -36.085 14.085 8.823 1.00 40.88 92 LYS A N 1
ATOM 745 C CA . LYS A 1 92 ? -36.008 13.838 7.375 1.00 40.88 92 LYS A CA 1
ATOM 746 C C . LYS A 1 92 ? -35.089 12.648 7.113 1.00 40.88 92 LYS A C 1
ATOM 748 O O . LYS A 1 92 ? -33.949 12.627 7.567 1.00 40.88 92 LYS A O 1
ATOM 753 N N . ALA A 1 93 ? -35.641 11.675 6.395 1.00 41.72 93 ALA A N 1
ATOM 754 C CA . ALA A 1 93 ? -35.019 10.423 5.997 1.00 41.72 93 ALA A CA 1
ATOM 755 C C . ALA A 1 93 ? -33.650 10.642 5.332 1.00 41.72 93 ALA A C 1
ATOM 757 O O . ALA A 1 93 ? -33.501 11.437 4.399 1.00 41.72 93 ALA A O 1
ATOM 758 N N . SER A 1 94 ? -32.646 9.921 5.827 1.00 43.88 94 SER A N 1
ATOM 759 C CA . SER A 1 94 ? -31.261 9.989 5.378 1.00 43.88 94 SER A CA 1
ATOM 760 C C . SER A 1 94 ? -31.047 9.185 4.093 1.00 43.88 94 SER A C 1
ATOM 762 O O . SER A 1 94 ? -30.506 8.085 4.115 1.00 43.88 94 SER A O 1
ATOM 764 N N . LYS A 1 95 ? -31.370 9.772 2.938 1.00 47.22 95 LYS A N 1
ATOM 765 C CA . LYS A 1 95 ? -30.631 9.473 1.697 1.00 47.22 95 LYS A CA 1
ATOM 766 C C . LYS A 1 95 ? -29.400 10.388 1.630 1.00 47.22 95 LYS A C 1
ATOM 768 O O . LYS A 1 95 ? -29.354 11.342 0.865 1.00 47.22 95 LYS A O 1
ATOM 773 N N . ARG A 1 96 ? -28.419 10.144 2.505 1.00 44.06 96 ARG A N 1
ATOM 774 C CA . ARG A 1 96 ? -27.104 10.821 2.527 1.00 44.06 96 ARG A CA 1
ATOM 775 C C . ARG A 1 96 ? -26.005 9.803 2.840 1.00 44.06 96 ARG A C 1
ATOM 777 O O . ARG A 1 96 ? -25.360 9.882 3.874 1.00 44.06 96 ARG A O 1
ATOM 784 N N . GLY A 1 97 ? -25.854 8.794 1.986 1.00 42.22 97 GLY A N 1
ATOM 785 C CA . GLY A 1 97 ? -24.921 7.692 2.247 1.00 42.22 97 GLY A CA 1
ATOM 786 C C . GLY A 1 97 ? -23.481 7.952 1.800 1.00 42.22 97 GLY A C 1
ATOM 787 O O . GLY A 1 97 ? -22.560 7.477 2.442 1.00 42.22 97 GLY A O 1
ATOM 788 N N . THR A 1 98 ? -23.260 8.703 0.718 1.00 52.34 98 THR A N 1
ATOM 789 C CA . THR A 1 98 ? -21.985 8.585 -0.022 1.00 52.34 98 THR A CA 1
ATOM 790 C C . THR A 1 98 ? -21.173 9.875 -0.136 1.00 52.34 98 THR A C 1
ATOM 792 O O . THR A 1 98 ? -19.958 9.816 -0.297 1.00 52.34 98 THR A O 1
ATOM 795 N N . GLU A 1 99 ? -21.800 11.050 -0.039 1.00 50.16 99 GLU A N 1
ATOM 796 C CA . GLU A 1 99 ? -21.098 12.331 -0.242 1.00 50.16 99 GLU A CA 1
ATOM 797 C C . GLU A 1 99 ? -20.431 12.882 1.025 1.00 50.16 99 GLU A C 1
ATOM 799 O O . GLU A 1 99 ? -19.479 13.658 0.939 1.00 50.16 99 GLU A O 1
ATOM 804 N N . GLN A 1 100 ? -20.900 12.487 2.212 1.00 51.91 100 GLN A N 1
ATOM 805 C CA . GLN A 1 100 ? -20.362 12.987 3.480 1.00 51.91 100 GLN A CA 1
ATOM 806 C C . GLN A 1 100 ? -19.105 12.223 3.935 1.00 51.91 100 GLN A C 1
ATOM 808 O O . GLN A 1 100 ? -18.223 12.836 4.529 1.00 51.91 100 GLN A O 1
ATOM 813 N N . GLU A 1 101 ? -18.973 10.942 3.559 1.00 55.31 101 GLU A N 1
ATOM 814 C CA . GLU A 1 101 ? -17.824 10.052 3.844 1.00 55.31 101 GLU A CA 1
ATOM 815 C C . GLU A 1 101 ? -16.506 10.572 3.228 1.00 55.31 101 GLU A C 1
ATOM 817 O O . GLU A 1 101 ? -15.413 10.256 3.689 1.00 55.31 101 GLU A O 1
ATOM 822 N N . ASN A 1 102 ? -16.599 11.418 2.195 1.00 59.12 102 ASN A N 1
ATOM 823 C CA . ASN A 1 102 ? -15.457 11.835 1.382 1.00 59.12 102 ASN A CA 1
ATOM 824 C C . ASN A 1 102 ? -14.932 13.251 1.692 1.00 59.12 102 ASN A C 1
ATOM 826 O O . ASN A 1 102 ? -14.004 13.739 1.040 1.00 59.12 102 ASN A O 1
ATOM 830 N N . LYS A 1 103 ? -15.531 13.946 2.669 1.00 58.41 103 LYS A N 1
ATOM 831 C CA . LYS A 1 103 ? -15.169 15.325 3.030 1.00 58.41 103 LYS A CA 1
ATOM 832 C C . LYS A 1 103 ? -13.867 15.354 3.834 1.00 58.41 103 LYS A C 1
ATOM 834 O O . LYS A 1 103 ? -13.883 15.420 5.053 1.00 58.41 103 LYS A O 1
ATOM 839 N N . GLY A 1 104 ? -12.736 15.320 3.134 1.00 68.44 104 GLY A N 1
ATOM 840 C CA . GLY A 1 104 ? -11.409 15.541 3.725 1.00 68.44 104 GLY A CA 1
ATOM 841 C C . GLY A 1 104 ? -10.302 14.681 3.126 1.00 68.44 104 GLY A C 1
ATOM 842 O O . GLY A 1 104 ? -9.134 15.055 3.199 1.00 68.44 104 GLY A O 1
ATOM 843 N N . ARG A 1 105 ? -10.655 13.571 2.469 1.00 76.06 105 ARG A N 1
ATOM 844 C CA . ARG A 1 105 ? -9.675 12.635 1.913 1.00 76.06 105 ARG A CA 1
ATOM 845 C C . ARG A 1 105 ? -9.128 13.136 0.569 1.00 76.06 105 ARG A C 1
ATOM 847 O O . ARG A 1 105 ? -9.905 13.554 -0.290 1.00 76.06 105 ARG A O 1
ATOM 854 N N . PRO A 1 106 ? -7.804 13.073 0.332 1.00 83.06 106 PRO A N 1
ATOM 855 C CA . PRO A 1 106 ? -7.222 13.504 -0.942 1.00 83.06 106 PRO A CA 1
ATOM 856 C C . PRO A 1 106 ? -7.550 12.558 -2.114 1.00 83.06 106 PRO A C 1
ATOM 858 O O . PRO A 1 106 ? -7.367 12.919 -3.281 1.00 83.06 106 PRO A O 1
ATOM 861 N N . PHE A 1 107 ? -8.013 11.338 -1.830 1.00 89.88 107 PHE A N 1
ATOM 862 C CA . PHE A 1 107 ? -8.353 10.321 -2.822 1.00 89.88 107 PHE A CA 1
ATOM 863 C C . PHE A 1 107 ? -9.341 9.291 -2.262 1.00 89.88 107 PHE A C 1
ATOM 865 O O . PHE A 1 107 ? -9.510 9.180 -1.051 1.00 89.88 107 PHE A O 1
ATOM 872 N N . VAL A 1 108 ? -9.936 8.511 -3.164 1.00 91.19 108 VAL A N 1
ATOM 873 C CA . VAL A 1 108 ? -10.737 7.318 -2.858 1.00 91.19 108 VAL A CA 1
ATOM 874 C C . VAL A 1 108 ? -10.260 6.118 -3.659 1.00 91.19 108 VAL A C 1
ATOM 876 O O . VAL A 1 108 ? -9.686 6.283 -4.740 1.00 91.19 108 VAL A O 1
ATOM 879 N N . ILE A 1 109 ? -10.545 4.922 -3.146 1.00 92.94 109 ILE A N 1
ATOM 880 C CA . ILE A 1 109 ? -10.344 3.658 -3.853 1.00 92.94 109 ILE A CA 1
ATOM 881 C C . ILE A 1 109 ? -11.681 3.206 -4.445 1.00 92.94 109 ILE A C 1
ATOM 883 O O . ILE A 1 109 ? -12.655 3.004 -3.719 1.00 92.94 109 ILE A O 1
ATOM 887 N N . LYS A 1 110 ? -11.737 3.066 -5.771 1.00 92.25 110 LYS A N 1
ATOM 888 C CA . LYS A 1 110 ? -12.863 2.466 -6.495 1.00 92.25 110 LYS A CA 1
ATOM 889 C C . LYS A 1 110 ? -12.402 1.149 -7.123 1.00 92.25 110 LYS A C 1
ATOM 891 O O . LYS A 1 110 ? -11.800 1.188 -8.197 1.00 92.25 110 LYS A O 1
ATOM 896 N N . PRO A 1 111 ? -12.623 0.011 -6.448 1.00 90.88 111 PRO A N 1
ATOM 897 C CA . PRO A 1 111 ? -12.201 -1.280 -6.960 1.00 90.88 111 PRO A CA 1
ATOM 898 C C . PRO A 1 111 ? -13.017 -1.673 -8.189 1.00 90.88 111 PRO A C 1
ATOM 900 O O . PRO A 1 111 ? -14.198 -1.344 -8.307 1.00 90.88 111 PRO A O 1
ATOM 903 N N . ILE A 1 112 ? -12.372 -2.405 -9.090 1.00 87.44 112 ILE A N 1
ATOM 904 C CA . ILE A 1 112 ? -13.029 -3.104 -10.192 1.00 87.44 112 ILE A CA 1
ATOM 905 C C . ILE A 1 112 ? -13.180 -4.554 -9.742 1.00 87.44 112 ILE A C 1
ATOM 907 O O . ILE A 1 112 ? -12.213 -5.144 -9.261 1.00 87.44 112 ILE A O 1
ATOM 911 N N . SER A 1 113 ? -14.386 -5.112 -9.858 1.00 79.75 113 SER A N 1
ATOM 912 C CA . SER A 1 113 ? -14.639 -6.490 -9.437 1.00 79.75 113 SER A CA 1
ATOM 913 C C . SER A 1 113 ? -13.774 -7.451 -10.250 1.00 79.75 113 SER A C 1
ATOM 915 O O . SER A 1 113 ? -13.854 -7.478 -11.477 1.00 79.75 113 SER A O 1
ATOM 917 N N . SER A 1 114 ? -12.926 -8.210 -9.562 1.00 86.38 114 SER A N 1
ATOM 918 C CA . SER A 1 114 ? -12.122 -9.275 -10.148 1.00 86.38 114 SER A CA 1
ATOM 919 C C . SER A 1 114 ? -11.928 -10.378 -9.105 1.00 86.38 114 SER A C 1
ATOM 921 O O . SER A 1 114 ? -11.338 -10.112 -8.054 1.00 86.38 114 SER A O 1
ATOM 923 N N . PRO A 1 115 ? -12.402 -11.611 -9.358 1.00 83.88 115 PRO A N 1
ATOM 924 C CA . PRO A 1 115 ? -12.321 -12.706 -8.388 1.00 83.88 115 PRO A CA 1
ATOM 925 C C . PRO A 1 115 ? -10.883 -13.184 -8.137 1.00 83.88 115 PRO A C 1
ATOM 927 O O . PRO A 1 115 ? -10.601 -13.787 -7.105 1.00 83.88 115 PRO A O 1
ATOM 930 N N . LEU A 1 116 ? -9.958 -12.889 -9.055 1.00 86.62 116 LEU A N 1
ATOM 931 C CA . LEU A 1 116 ? -8.547 -13.268 -8.955 1.00 86.62 116 LEU A CA 1
ATOM 932 C C . LEU A 1 116 ? -7.728 -12.298 -8.092 1.00 86.62 116 LEU A C 1
ATOM 934 O O . LEU A 1 116 ? -6.609 -12.619 -7.691 1.00 86.62 116 LEU A O 1
ATOM 938 N N . MET A 1 117 ? -8.265 -11.111 -7.801 1.00 91.06 117 MET A N 1
ATOM 939 C CA . MET A 1 117 ? -7.567 -10.100 -7.015 1.00 91.06 117 MET A CA 1
ATOM 940 C C . MET A 1 117 ? -7.802 -10.301 -5.521 1.00 91.06 117 MET A C 1
ATOM 942 O O . MET A 1 117 ? -8.929 -10.514 -5.070 1.00 91.06 117 MET A O 1
ATOM 946 N N . LYS A 1 118 ? -6.716 -10.190 -4.755 1.00 95.25 118 LYS A N 1
ATOM 947 C CA . LYS A 1 118 ? -6.685 -10.286 -3.291 1.00 95.25 118 LYS A CA 1
ATOM 948 C C . LYS A 1 118 ? -5.795 -9.166 -2.738 1.00 95.25 118 LYS A C 1
ATOM 950 O O . LYS A 1 118 ? -4.683 -9.447 -2.285 1.00 95.25 118 LYS A O 1
ATOM 955 N N . PRO A 1 119 ? -6.217 -7.891 -2.846 1.00 96.25 119 PRO A N 1
ATOM 956 C CA . PRO A 1 119 ? -5.371 -6.755 -2.499 1.00 96.25 119 PRO A CA 1
ATOM 957 C C . PRO A 1 119 ? -4.869 -6.840 -1.057 1.00 96.25 119 PRO A C 1
ATOM 959 O O . PRO A 1 119 ? -5.631 -7.201 -0.162 1.00 96.25 119 PRO A O 1
ATOM 962 N N . LEU A 1 120 ? -3.602 -6.493 -0.831 1.00 97.56 120 LEU A N 1
ATOM 963 C CA . LEU A 1 120 ? -2.979 -6.530 0.491 1.00 97.56 120 LEU A CA 1
ATOM 964 C C . LEU A 1 120 ? -2.879 -5.120 1.083 1.00 97.56 120 LEU A C 1
ATOM 966 O O . LEU A 1 120 ? -2.292 -4.232 0.469 1.00 97.56 120 LEU A O 1
ATOM 970 N N . LEU A 1 121 ? -3.436 -4.914 2.271 1.00 97.25 121 LEU A N 1
ATOM 971 C CA . LEU A 1 121 ? -3.291 -3.705 3.078 1.00 97.25 121 LEU A CA 1
ATOM 972 C C . LEU A 1 121 ? -2.324 -4.002 4.225 1.00 97.25 121 LEU A C 1
ATOM 974 O O . LEU A 1 121 ? -2.563 -4.915 5.013 1.00 97.25 121 LEU A O 1
ATOM 978 N N . VAL A 1 122 ? -1.227 -3.256 4.303 1.00 96.94 122 VAL A N 1
ATOM 979 C CA . VAL A 1 122 ? -0.147 -3.492 5.262 1.00 96.94 122 VAL A CA 1
ATOM 980 C C . VAL A 1 122 ? -0.086 -2.352 6.264 1.00 96.94 122 VAL A C 1
ATOM 982 O O . VAL A 1 122 ? 0.009 -1.186 5.886 1.00 96.94 122 VAL A O 1
ATOM 985 N N . PHE A 1 123 ? -0.076 -2.700 7.541 1.00 95.62 123 PHE A N 1
ATOM 986 C CA . PHE A 1 123 ? 0.181 -1.800 8.652 1.00 95.62 123 PHE A CA 1
ATOM 987 C C . PHE A 1 123 ? 1.520 -2.170 9.271 1.00 95.62 123 PHE A C 1
ATOM 989 O O . PHE A 1 123 ? 1.751 -3.334 9.584 1.00 95.62 123 PHE A O 1
ATOM 996 N N . VAL A 1 124 ? 2.412 -1.206 9.447 1.00 93.88 124 VAL A N 1
ATOM 997 C CA . VAL A 1 124 ? 3.734 -1.440 10.029 1.00 93.88 124 VAL A CA 1
ATOM 998 C C . VAL A 1 124 ? 3.930 -0.479 11.182 1.00 93.88 124 VAL A C 1
ATOM 1000 O O . VAL A 1 124 ? 3.677 0.712 11.033 1.00 93.88 124 VAL A O 1
ATOM 1003 N N . ASN A 1 125 ? 4.410 -0.977 12.318 1.00 91.44 125 ASN A N 1
ATOM 1004 C CA . ASN A 1 125 ? 4.952 -0.139 13.381 1.00 91.44 125 ASN A CA 1
ATOM 1005 C C . ASN A 1 125 ? 6.484 -0.047 13.212 1.00 91.44 125 ASN A C 1
ATOM 1007 O O . ASN A 1 125 ? 7.183 -1.006 13.560 1.00 91.44 125 ASN A O 1
ATOM 1011 N N . PRO A 1 126 ? 7.048 1.070 12.703 1.00 88.81 126 PRO A N 1
ATOM 1012 C CA . PRO A 1 126 ? 8.473 1.162 12.379 1.00 88.81 126 PRO A CA 1
ATOM 1013 C C . PRO A 1 126 ? 9.402 0.964 13.580 1.00 88.81 126 PRO A C 1
ATOM 1015 O O . PRO A 1 126 ? 10.546 0.542 13.412 1.00 88.81 126 PRO A O 1
ATOM 1018 N N . LYS A 1 127 ? 8.896 1.241 14.788 1.00 86.06 127 LYS A N 1
ATOM 1019 C CA . LYS A 1 127 ? 9.639 1.173 16.054 1.00 86.06 127 LYS A CA 1
ATOM 1020 C C . LYS A 1 127 ? 9.725 -0.244 16.637 1.00 86.06 127 LYS A C 1
ATOM 1022 O O . LYS A 1 127 ? 10.433 -0.460 17.614 1.00 86.06 127 LYS A O 1
ATOM 1027 N N . SER A 1 128 ? 9.012 -1.218 16.067 1.00 80.69 128 SER A N 1
ATOM 1028 C CA . SER A 1 128 ? 9.039 -2.609 16.539 1.00 80.69 128 SER A CA 1
ATOM 1029 C C . SER A 1 128 ? 10.338 -3.342 16.167 1.00 80.69 128 SER A C 1
ATOM 1031 O O . SER A 1 128 ? 10.968 -3.036 15.152 1.00 80.69 128 SER A O 1
ATOM 1033 N N . GLY A 1 129 ? 10.714 -4.342 16.979 1.00 71.31 129 GLY A N 1
ATOM 1034 C CA . GLY A 1 129 ? 11.775 -5.309 16.665 1.00 71.31 129 GLY A CA 1
ATOM 1035 C C . GLY A 1 129 ? 13.163 -4.695 16.461 1.00 71.31 129 GLY A C 1
ATOM 1036 O O . GLY A 1 129 ? 13.837 -5.033 15.494 1.00 71.31 129 GLY A O 1
ATOM 1037 N N . GLY A 1 130 ? 13.575 -3.743 17.307 1.00 77.25 130 GLY A N 1
ATOM 1038 C CA . GLY A 1 130 ? 14.902 -3.116 17.212 1.00 77.25 130 GLY A CA 1
ATOM 1039 C C . GLY A 1 130 ? 15.077 -2.218 15.981 1.00 77.25 130 GLY A C 1
ATOM 1040 O O . GLY A 1 130 ? 16.119 -2.256 15.331 1.00 77.25 130 GLY A O 1
ATOM 1041 N N . ASN A 1 131 ? 14.052 -1.429 15.635 1.00 74.69 131 ASN A N 1
ATOM 1042 C CA . ASN A 1 131 ? 14.018 -0.512 14.482 1.00 74.69 131 ASN A CA 1
ATOM 1043 C C . ASN A 1 131 ? 14.068 -1.181 13.093 1.00 74.69 131 ASN A C 1
ATOM 1045 O O . ASN A 1 131 ? 14.275 -0.502 12.082 1.00 74.69 131 ASN A O 1
ATOM 1049 N N . GLN A 1 132 ? 13.832 -2.494 12.997 1.00 85.12 132 GLN A N 1
ATOM 1050 C CA . GLN A 1 132 ? 13.712 -3.170 11.696 1.00 85.12 132 GLN A CA 1
ATOM 1051 C C . GLN A 1 132 ? 12.388 -2.842 10.989 1.00 85.12 132 GLN A C 1
ATOM 1053 O O . GLN A 1 132 ? 12.299 -2.967 9.765 1.00 85.12 132 GLN A O 1
ATOM 1058 N N . GLY A 1 133 ? 11.377 -2.360 11.723 1.00 89.19 133 GLY A N 1
ATOM 1059 C CA . GLY A 1 133 ? 10.090 -1.958 11.155 1.00 89.19 133 GLY A CA 1
ATOM 1060 C C . GLY A 1 133 ? 10.222 -0.908 10.044 1.00 89.19 133 GLY A C 1
ATOM 1061 O O . GLY A 1 133 ? 9.503 -0.984 9.052 1.00 89.19 133 GLY A O 1
ATOM 1062 N N . THR A 1 134 ? 11.191 0.010 10.128 1.00 90.94 134 THR A N 1
ATOM 1063 C CA . THR A 1 134 ? 11.472 0.979 9.051 1.00 90.94 134 THR A CA 1
ATOM 1064 C C . THR A 1 134 ? 11.907 0.295 7.752 1.00 90.94 134 THR A C 1
ATOM 1066 O O . THR A 1 134 ? 11.452 0.677 6.672 1.00 90.94 134 THR A O 1
ATOM 1069 N N . LYS A 1 135 ? 12.746 -0.747 7.830 1.00 90.81 135 LYS A N 1
ATOM 1070 C CA . LYS A 1 135 ? 13.169 -1.515 6.645 1.00 90.81 135 LYS A CA 1
ATOM 1071 C C . LYS A 1 135 ? 12.004 -2.301 6.054 1.00 90.81 135 LYS A C 1
ATOM 1073 O O . LYS A 1 135 ? 11.833 -2.315 4.839 1.00 90.81 135 LYS A O 1
ATOM 1078 N N . VAL A 1 136 ? 11.174 -2.901 6.908 1.00 92.75 136 VAL A N 1
ATOM 1079 C CA . VAL A 1 136 ? 9.956 -3.614 6.491 1.00 92.75 136 VAL A CA 1
ATOM 1080 C C . VAL A 1 136 ? 8.981 -2.664 5.790 1.00 92.75 136 VAL A C 1
ATOM 1082 O O . VAL A 1 136 ? 8.481 -2.985 4.712 1.00 92.75 136 VAL A O 1
ATOM 1085 N N . LEU A 1 137 ? 8.764 -1.467 6.344 1.00 93.06 137 LEU A N 1
ATOM 1086 C CA . LEU A 1 137 ? 7.942 -0.422 5.733 1.00 93.06 137 LEU A CA 1
ATOM 1087 C C . LEU A 1 137 ? 8.463 -0.061 4.332 1.00 93.06 137 LEU A C 1
ATOM 1089 O O . LEU A 1 137 ? 7.702 -0.104 3.365 1.00 93.06 137 LEU A O 1
ATOM 1093 N N . GLN A 1 138 ? 9.764 0.224 4.201 1.00 92.75 138 GLN A N 1
ATOM 1094 C CA . GLN A 1 138 ? 10.390 0.533 2.910 1.00 92.75 138 GLN A CA 1
ATOM 1095 C C . GLN A 1 138 ? 10.269 -0.624 1.910 1.00 92.75 138 GLN A C 1
ATOM 1097 O O . GLN A 1 138 ? 9.960 -0.392 0.740 1.00 92.75 138 GLN A O 1
ATOM 1102 N N . MET A 1 139 ? 10.450 -1.866 2.364 1.00 94.06 139 MET A N 1
ATOM 1103 C CA . MET A 1 139 ? 10.307 -3.061 1.534 1.00 94.06 139 MET A CA 1
ATOM 1104 C C . MET A 1 139 ? 8.880 -3.197 0.989 1.00 94.06 139 MET A C 1
ATOM 1106 O O . MET A 1 139 ? 8.689 -3.392 -0.212 1.00 94.06 139 MET A O 1
ATOM 1110 N N . PHE A 1 140 ? 7.856 -3.041 1.831 1.00 95.81 140 PHE A N 1
ATOM 1111 C CA . PHE A 1 140 ? 6.471 -3.093 1.363 1.00 95.81 140 PHE A CA 1
ATOM 1112 C C . PHE A 1 140 ? 6.126 -1.923 0.441 1.00 95.81 140 PHE A C 1
ATOM 1114 O O . PHE A 1 140 ? 5.446 -2.134 -0.559 1.00 95.81 140 PHE A O 1
ATOM 1121 N N . MET A 1 141 ? 6.626 -0.711 0.706 1.00 94.00 141 MET A N 1
ATOM 1122 C CA . MET A 1 141 ? 6.453 0.431 -0.206 1.00 94.00 141 MET A CA 1
ATOM 1123 C C . MET A 1 141 ? 7.160 0.226 -1.551 1.00 94.00 141 MET A C 1
ATOM 1125 O O . MET A 1 141 ? 6.775 0.846 -2.544 1.00 94.00 141 MET A O 1
ATOM 1129 N N . TRP A 1 142 ? 8.191 -0.623 -1.592 1.00 92.19 142 TRP A N 1
ATOM 1130 C CA 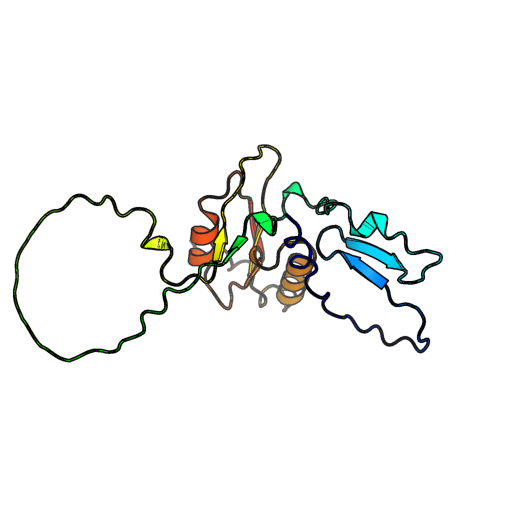. TRP A 1 142 ? 8.826 -1.041 -2.831 1.00 92.19 142 TRP A CA 1
ATOM 1131 C C . TRP A 1 142 ? 7.952 -2.033 -3.597 1.00 92.19 142 TRP A C 1
ATOM 1133 O O . TRP A 1 142 ? 7.740 -1.836 -4.790 1.00 92.19 142 TRP A O 1
ATOM 1143 N N . TYR A 1 143 ? 7.434 -3.083 -2.961 1.00 92.81 143 TYR A N 1
ATOM 1144 C CA . TYR A 1 143 ? 6.693 -4.137 -3.668 1.00 92.81 143 TYR A CA 1
ATOM 1145 C C . TYR A 1 143 ? 5.220 -3.815 -3.938 1.00 92.81 143 TYR A C 1
ATOM 1147 O O . TYR A 1 143 ? 4.657 -4.321 -4.908 1.00 92.81 143 TYR A O 1
ATOM 1155 N N . LEU A 1 144 ? 4.596 -2.983 -3.106 1.00 94.69 144 LEU A N 1
ATOM 1156 C CA . LEU A 1 144 ? 3.181 -2.630 -3.188 1.00 94.69 144 LEU A CA 1
ATOM 1157 C C . LEU A 1 144 ? 2.992 -1.176 -3.617 1.00 94.69 144 LEU A C 1
ATOM 1159 O O . LEU A 1 144 ? 3.929 -0.384 -3.711 1.00 94.69 144 LEU A O 1
ATOM 1163 N N . ASN A 1 145 ? 1.738 -0.789 -3.845 1.00 93.88 145 ASN A N 1
ATOM 1164 C CA . ASN A 1 145 ? 1.402 0.622 -3.937 1.00 93.88 145 ASN A CA 1
ATOM 1165 C C . ASN A 1 145 ? 1.682 1.284 -2.577 1.00 93.88 145 ASN A C 1
ATOM 1167 O O . ASN A 1 145 ? 1.127 0.821 -1.583 1.00 93.88 145 ASN A O 1
ATOM 1171 N N . PRO A 1 146 ? 2.430 2.398 -2.494 1.00 93.31 146 PRO A N 1
ATOM 1172 C CA . PRO A 1 146 ? 2.662 3.081 -1.220 1.00 93.31 146 PRO A CA 1
ATOM 1173 C C . PRO A 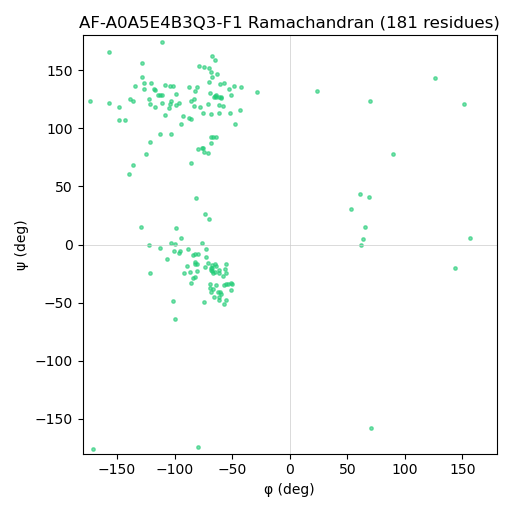1 146 ? 1.377 3.481 -0.482 1.00 93.31 146 PRO A C 1
ATOM 1175 O O . PRO A 1 146 ? 1.394 3.664 0.724 1.00 93.31 146 PRO A O 1
ATOM 1178 N N . ARG A 1 147 ? 0.240 3.588 -1.185 1.00 93.44 147 ARG A N 1
ATOM 1179 C CA . ARG A 1 147 ? -1.071 3.841 -0.564 1.00 93.44 147 ARG A CA 1
ATOM 1180 C C . ARG A 1 147 ? -1.651 2.640 0.183 1.00 93.44 147 ARG A C 1
ATOM 1182 O O . ARG A 1 147 ? -2.685 2.806 0.819 1.00 93.44 147 ARG A O 1
ATOM 1189 N N . GLN A 1 148 ? -1.068 1.453 0.034 1.00 95.00 148 GLN A N 1
ATOM 1190 C CA . GLN A 1 148 ? -1.444 0.218 0.727 1.00 95.00 148 GLN A CA 1
ATOM 1191 C C . GLN A 1 148 ? -0.607 -0.021 1.984 1.00 95.00 148 GLN A C 1
ATOM 1193 O O . GLN A 1 148 ? -0.859 -0.996 2.681 1.00 95.00 148 GLN A O 1
ATOM 1198 N N . VAL A 1 149 ? 0.399 0.812 2.252 1.00 95.75 149 VAL A N 1
ATOM 1199 C CA . VAL A 1 149 ? 1.340 0.617 3.354 1.00 95.75 149 VAL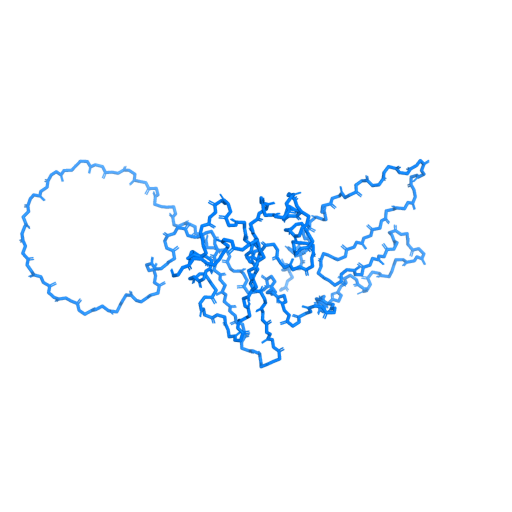 A CA 1
ATOM 1200 C C . VAL A 1 149 ? 1.197 1.788 4.314 1.00 95.75 149 VAL A C 1
ATOM 1202 O O . VAL A 1 149 ? 1.406 2.935 3.923 1.00 95.75 149 VAL A O 1
ATOM 1205 N N . PHE A 1 150 ? 0.816 1.495 5.551 1.00 94.56 150 PHE A N 1
ATOM 1206 C CA . PHE A 1 150 ? 0.503 2.485 6.574 1.00 94.56 150 PHE A CA 1
ATOM 1207 C C . PHE A 1 150 ? 1.459 2.358 7.752 1.00 94.56 150 PHE A C 1
ATOM 1209 O O . PHE A 1 150 ? 1.715 1.261 8.249 1.00 94.56 150 PHE A O 1
ATOM 1216 N N . ASP A 1 151 ? 1.971 3.500 8.195 1.00 93.06 151 ASP A N 1
ATOM 1217 C CA . ASP A 1 151 ? 2.794 3.623 9.389 1.00 93.06 151 ASP A CA 1
ATOM 1218 C C . ASP A 1 151 ? 1.891 3.835 10.611 1.00 93.06 151 ASP A C 1
ATOM 1220 O O . ASP A 1 151 ? 1.310 4.908 10.793 1.00 93.06 151 ASP A O 1
ATOM 1224 N N . LEU A 1 152 ? 1.807 2.810 11.460 1.00 90.75 152 LEU A N 1
ATOM 1225 C CA . LEU A 1 152 ? 1.007 2.817 12.686 1.00 90.75 152 LEU A CA 1
ATOM 1226 C C . LEU A 1 152 ? 1.492 3.837 13.724 1.00 90.75 152 LEU A C 1
ATOM 1228 O O . LEU A 1 152 ? 0.756 4.144 14.658 1.00 90.75 152 LEU A O 1
ATOM 1232 N N . SER A 1 153 ? 2.718 4.354 13.600 1.00 86.69 153 SER A N 1
ATOM 1233 C CA . SER A 1 153 ? 3.235 5.386 14.503 1.00 86.69 153 SER A CA 1
ATOM 1234 C C . SER A 1 153 ? 2.760 6.797 14.150 1.00 86.69 153 SER A C 1
ATOM 1236 O O . SER A 1 153 ? 2.852 7.687 14.995 1.00 86.69 153 SER A O 1
ATOM 1238 N N . GLN A 1 154 ? 2.256 7.002 12.928 1.00 85.06 154 GLN A N 1
ATOM 1239 C CA . GLN A 1 154 ? 1.757 8.295 12.450 1.00 85.06 154 GLN A CA 1
ATOM 1240 C C . GLN A 1 154 ? 0.231 8.361 12.490 1.00 85.06 154 GLN A C 1
ATOM 1242 O O . GLN A 1 154 ? -0.334 9.323 13.006 1.00 85.06 154 GLN A O 1
ATOM 1247 N N . GLU A 1 155 ? -0.435 7.339 11.953 1.00 79.06 155 GLU A N 1
ATOM 1248 C CA . GLU A 1 155 ? -1.891 7.288 11.834 1.00 79.06 155 GLU A CA 1
ATOM 1249 C C . GLU A 1 155 ? -2.399 5.908 12.275 1.00 79.06 155 GLU A C 1
ATOM 1251 O O . GLU A 1 155 ? -1.842 4.869 11.919 1.00 79.06 155 GLU A O 1
ATOM 1256 N N . GLY A 1 156 ? -3.478 5.888 13.062 1.00 85.00 156 GLY A N 1
ATOM 1257 C CA . GLY A 1 156 ? -4.119 4.641 13.479 1.00 85.00 156 GLY A CA 1
ATOM 1258 C C . GLY A 1 156 ? -4.781 3.902 12.303 1.00 85.00 156 GLY A C 1
ATOM 1259 O O . GLY A 1 156 ? -5.103 4.506 11.277 1.00 85.00 156 GLY A O 1
ATOM 1260 N N . PRO A 1 157 ? -5.081 2.598 12.442 1.00 92.06 157 PRO A N 1
ATOM 1261 C CA . PRO A 1 157 ? -5.557 1.781 11.324 1.00 92.06 157 PRO A CA 1
ATOM 1262 C C . PRO A 1 157 ? -6.953 2.172 10.816 1.00 92.06 157 PRO A C 1
ATOM 1264 O O . PRO A 1 157 ? -7.313 1.859 9.683 1.00 92.06 157 PRO A O 1
ATOM 1267 N N . LYS A 1 158 ? -7.749 2.872 11.632 1.00 91.56 158 LYS A N 1
ATOM 1268 C CA . LYS A 1 158 ? -9.163 3.171 11.369 1.00 91.56 158 LYS A CA 1
ATOM 1269 C C . LYS A 1 158 ? -9.399 3.881 10.033 1.00 91.56 158 LYS A C 1
ATOM 1271 O O . LYS A 1 158 ? -10.270 3.467 9.269 1.00 91.56 158 LYS A O 1
ATOM 1276 N N . ASP A 1 159 ? -8.631 4.926 9.736 1.00 89.94 159 ASP A N 1
ATOM 1277 C CA . ASP A 1 159 ? -8.840 5.718 8.520 1.00 89.94 159 ASP A CA 1
ATOM 1278 C C . ASP A 1 159 ? -8.479 4.938 7.253 1.00 89.94 159 ASP A C 1
ATOM 1280 O O . ASP A 1 159 ? -9.190 5.019 6.246 1.00 89.94 159 ASP A O 1
ATOM 1284 N N . ALA A 1 160 ? -7.424 4.126 7.322 1.00 92.19 160 ALA A N 1
ATOM 1285 C CA . ALA A 1 160 ? -7.032 3.220 6.252 1.00 92.19 160 ALA A CA 1
ATOM 1286 C C . ALA A 1 160 ? -8.077 2.116 6.031 1.00 92.19 160 ALA A C 1
ATOM 1288 O O . ALA A 1 160 ? -8.473 1.864 4.894 1.00 92.19 160 ALA A O 1
ATOM 1289 N N . LEU A 1 161 ? -8.584 1.496 7.100 1.00 94.44 161 LEU A N 1
ATOM 1290 C CA . LEU A 1 161 ? -9.633 0.477 7.000 1.00 94.44 161 LEU A CA 1
ATOM 1291 C C . LEU A 1 161 ? -10.896 1.039 6.342 1.00 94.44 161 LEU A C 1
ATOM 1293 O O . LEU A 1 161 ? -11.458 0.414 5.444 1.00 94.44 161 LEU A O 1
ATOM 1297 N N . GLU A 1 162 ? -11.300 2.254 6.708 1.00 92.44 162 GLU A N 1
ATOM 1298 C CA . GLU A 1 162 ? -12.460 2.898 6.095 1.00 92.44 162 GLU A CA 1
ATOM 1299 C C . GLU A 1 162 ? -12.199 3.284 4.627 1.00 92.44 162 GLU A C 1
ATOM 1301 O O . GLU A 1 162 ? -13.095 3.206 3.789 1.00 92.44 162 GLU A O 1
ATOM 1306 N N . LEU A 1 163 ? -10.971 3.670 4.269 1.00 92.88 163 LEU A N 1
ATOM 1307 C CA . LEU A 1 163 ? -10.588 3.951 2.880 1.00 92.88 163 LEU A CA 1
ATOM 1308 C C . LEU A 1 163 ? -10.662 2.703 1.981 1.00 92.88 163 LEU A C 1
ATOM 1310 O O . LEU A 1 163 ? -11.012 2.816 0.802 1.00 92.88 163 LEU A O 1
ATOM 1314 N N . TYR A 1 164 ? -10.346 1.529 2.530 1.00 94.75 164 TYR A N 1
ATOM 1315 C CA . TYR A 1 164 ? -10.311 0.253 1.811 1.00 94.75 164 TYR A CA 1
ATOM 1316 C C . TYR A 1 164 ? -11.561 -0.613 2.019 1.00 94.75 164 TYR A C 1
ATOM 1318 O O . TYR A 1 164 ? -11.670 -1.672 1.407 1.00 94.75 164 TYR A O 1
ATOM 1326 N N . ARG A 1 165 ? -12.547 -0.154 2.797 1.00 93.88 165 ARG A N 1
ATOM 1327 C CA . ARG A 1 165 ? -13.759 -0.907 3.170 1.00 93.88 165 ARG A CA 1
ATOM 1328 C C . ARG A 1 165 ? -14.522 -1.527 1.996 1.00 93.88 165 ARG A C 1
ATOM 1330 O O . ARG A 1 165 ? -15.151 -2.567 2.145 1.00 93.88 165 ARG A O 1
ATOM 1337 N N . LYS A 1 166 ? -14.506 -0.870 0.834 1.00 93.00 166 LYS A N 1
ATOM 1338 C CA . LYS A 1 166 ? -15.238 -1.299 -0.371 1.00 93.00 166 LYS A CA 1
ATOM 1339 C C . LYS A 1 166 ? -14.425 -2.257 -1.255 1.00 93.00 166 LYS A C 1
ATOM 1341 O O . LYS A 1 166 ? -14.945 -2.711 -2.269 1.00 93.00 166 LYS A O 1
ATOM 1346 N N . VAL A 1 167 ? -13.166 -2.541 -0.907 1.00 94.25 167 VAL A N 1
ATOM 1347 C CA . VAL A 1 167 ? -12.266 -3.412 -1.674 1.00 94.25 167 VAL A CA 1
ATOM 1348 C C . VAL A 1 167 ? -12.611 -4.883 -1.415 1.00 94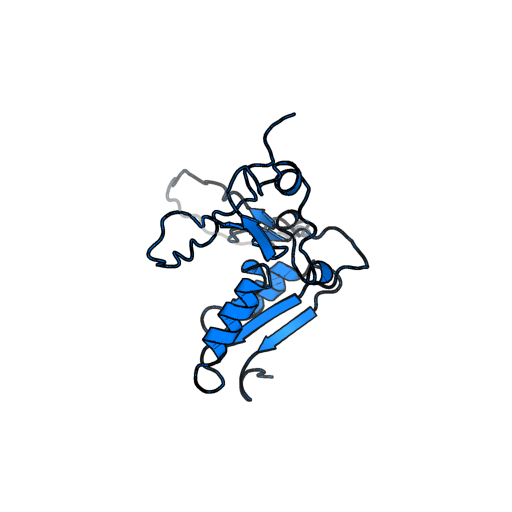.25 167 VAL A C 1
ATOM 1350 O O . VAL A 1 167 ? -12.517 -5.328 -0.272 1.00 94.25 167 VAL A O 1
ATOM 1353 N N . PRO A 1 168 ? -13.005 -5.654 -2.446 1.00 92.38 168 PRO A N 1
ATOM 1354 C CA . PRO A 1 168 ? -13.323 -7.068 -2.279 1.00 92.38 168 PRO A CA 1
ATOM 1355 C C . PRO A 1 168 ? -12.056 -7.882 -1.996 1.00 92.38 168 PRO A C 1
ATOM 1357 O O . PRO A 1 168 ? -10.971 -7.525 -2.456 1.00 92.38 168 PRO A O 1
ATOM 1360 N N . ASN A 1 169 ? -12.205 -8.997 -1.272 1.00 93.50 169 ASN A N 1
ATOM 1361 C CA . ASN A 1 169 ? -11.121 -9.942 -0.965 1.00 93.50 169 ASN A CA 1
ATOM 1362 C C . ASN A 1 169 ? -9.875 -9.287 -0.335 1.00 93.50 169 ASN A C 1
ATOM 1364 O O . ASN A 1 169 ? -8.748 -9.738 -0.557 1.00 93.50 169 ASN A O 1
ATOM 1368 N N . LEU A 1 170 ? -10.072 -8.204 0.422 1.00 95.38 170 LEU A N 1
ATOM 1369 C CA . LEU A 1 170 ? -8.992 -7.472 1.067 1.00 95.38 170 LEU A CA 1
ATOM 1370 C C . LEU A 1 170 ? -8.292 -8.360 2.104 1.00 95.38 170 LEU A C 1
ATOM 1372 O O . LEU A 1 170 ? -8.923 -8.917 3.002 1.00 95.38 170 LEU A O 1
ATOM 1376 N N . ARG A 1 171 ? -6.972 -8.464 1.989 1.00 97.00 171 ARG A N 1
ATOM 1377 C CA . ARG A 1 171 ? -6.087 -9.122 2.953 1.00 97.00 171 ARG A CA 1
ATOM 1378 C C . ARG A 1 171 ? -5.424 -8.035 3.789 1.00 97.00 171 ARG A C 1
ATOM 1380 O O . ARG A 1 171 ? -4.977 -7.038 3.231 1.00 97.00 171 ARG A O 1
ATOM 1387 N N . ILE A 1 172 ? -5.341 -8.223 5.100 1.00 96.19 172 ILE A N 1
ATOM 1388 C CA . ILE A 1 172 ? -4.694 -7.269 6.005 1.00 96.19 172 ILE A CA 1
ATOM 1389 C C . ILE A 1 172 ? -3.493 -7.953 6.652 1.00 96.19 172 ILE A C 1
ATOM 1391 O O . ILE A 1 172 ? -3.606 -9.084 7.119 1.00 96.19 172 ILE A O 1
ATOM 1395 N N . LEU A 1 173 ? -2.352 -7.270 6.661 1.00 95.81 173 LEU A N 1
ATOM 1396 C CA . LEU A 1 173 ? -1.133 -7.688 7.345 1.00 95.81 173 LEU A CA 1
ATOM 1397 C C . LEU A 1 173 ? -0.727 -6.591 8.329 1.00 95.81 173 LEU A C 1
ATOM 1399 O O . LEU A 1 173 ? -0.562 -5.443 7.928 1.00 95.81 173 LEU A O 1
ATOM 1403 N N . ALA A 1 174 ? -0.549 -6.944 9.598 1.00 92.94 174 ALA A N 1
ATOM 1404 C CA . ALA A 1 174 ? 0.001 -6.055 10.613 1.00 92.94 174 ALA A CA 1
ATOM 1405 C C . ALA A 1 174 ? 1.390 -6.558 11.021 1.00 92.94 174 ALA A C 1
ATOM 1407 O O . ALA A 1 174 ? 1.541 -7.699 11.449 1.00 92.94 174 ALA A O 1
ATOM 1408 N N . CYS A 1 175 ? 2.400 -5.709 10.864 1.00 89.12 175 CYS A N 1
ATOM 1409 C CA . CYS A 1 175 ? 3.789 -5.994 11.193 1.00 89.12 175 CYS A CA 1
ATOM 1410 C C . CYS A 1 175 ? 4.187 -5.190 12.433 1.00 89.12 175 CYS A C 1
ATOM 1412 O O . CYS A 1 175 ? 4.334 -3.964 12.370 1.00 89.12 175 CYS A O 1
ATOM 1414 N N . GLY A 1 176 ? 4.418 -5.878 13.545 1.00 81.31 176 GLY A N 1
ATOM 1415 C CA . GLY A 1 176 ? 5.036 -5.293 14.727 1.00 81.31 176 GLY A CA 1
ATOM 1416 C C . GLY A 1 176 ? 5.375 -6.350 15.775 1.00 81.31 176 GLY A C 1
ATOM 1417 O O . GLY A 1 176 ? 5.253 -7.540 15.504 1.00 81.31 176 GLY A O 1
ATOM 1418 N N . GLY A 1 177 ? 5.866 -5.912 16.936 1.00 72.31 177 GLY A N 1
ATOM 1419 C CA . GLY A 1 177 ? 6.170 -6.795 18.069 1.00 72.31 177 GLY A CA 1
ATOM 1420 C C . GLY A 1 177 ? 4.922 -7.177 18.872 1.00 72.31 177 GLY A C 1
ATOM 1421 O O . GLY A 1 177 ? 3.813 -6.765 18.522 1.00 72.31 177 GLY A O 1
ATOM 1422 N N . ASP A 1 178 ? 5.112 -7.886 19.985 1.00 68.00 178 ASP A N 1
ATOM 1423 C CA . ASP A 1 178 ? 4.038 -8.480 20.806 1.00 68.00 178 ASP A CA 1
ATOM 1424 C C . ASP A 1 178 ? 2.945 -7.507 21.305 1.00 68.00 178 ASP A C 1
ATOM 1426 O O . ASP A 1 178 ? 1.856 -7.940 21.658 1.00 68.00 178 ASP A O 1
ATOM 1430 N N . GLY A 1 179 ? 3.165 -6.187 21.280 1.00 60.22 179 GLY A N 1
ATOM 1431 C CA . GLY A 1 179 ? 2.157 -5.176 21.648 1.00 60.22 179 GLY A CA 1
ATOM 1432 C C . GLY A 1 179 ? 1.334 -4.589 20.489 1.00 60.22 179 GLY A C 1
ATOM 1433 O O . GLY A 1 179 ? 0.600 -3.626 20.695 1.00 60.22 179 GLY A O 1
ATOM 1434 N N . THR A 1 180 ? 1.485 -5.081 19.255 1.00 55.25 180 THR A N 1
ATOM 1435 C CA . THR A 1 180 ? 0.933 -4.412 18.048 1.00 55.25 180 THR A CA 1
ATOM 1436 C C . THR A 1 180 ? -0.540 -4.747 17.783 1.00 55.25 180 THR A C 1
ATOM 1438 O O . THR A 1 180 ? -1.184 -4.099 16.959 1.00 55.25 180 THR A O 1
ATOM 1441 N N . VAL A 1 181 ? -1.098 -5.713 18.512 1.00 51.38 181 VAL A N 1
ATOM 1442 C CA . VAL A 1 181 ? -2.519 -6.073 18.462 1.00 51.38 181 VAL A CA 1
ATOM 1443 C C . VAL A 1 181 ? -3.086 -5.904 19.873 1.00 51.38 181 VAL A C 1
ATOM 1445 O O . VAL A 1 181 ? -3.013 -6.807 20.697 1.00 51.38 181 VAL A O 1
ATOM 1448 N N . GLY A 1 182 ? -3.557 -4.695 20.181 1.00 55.22 182 GLY A N 1
ATOM 1449 C CA . GLY A 1 182 ? -4.366 -4.444 21.377 1.00 55.22 182 GLY A CA 1
ATOM 1450 C C . GLY A 1 182 ? -5.822 -4.890 21.156 1.00 55.22 182 GLY A C 1
ATOM 1451 O O . GLY A 1 182 ? -6.242 -4.926 19.996 1.00 55.22 182 GLY A O 1
ATOM 1452 N N . PRO A 1 183 ? -6.549 -5.247 22.233 1.00 41.19 183 PRO A N 1
ATOM 1453 C CA . PRO A 1 183 ? -7.880 -5.868 22.195 1.00 41.19 183 PRO A CA 1
ATOM 1454 C C . PRO A 1 183 ? -8.974 -5.019 21.533 1.00 41.19 183 PRO A C 1
ATOM 1456 O O . PRO A 1 183 ? -8.877 -3.770 21.560 1.00 41.19 183 PRO A O 1
#